Protein AF-A0A929C4F8-F1 (afdb_monomer)

pLDDT: mean 94.36, std 6.79, range [45.25, 98.81]

Solvent-accessible surface area (backbone atoms only — not comparable to full-atom values): 16074 Å² total; per-residue (Å²): 113,71,70,60,51,54,52,51,52,51,50,52,52,50,53,50,49,51,51,50,51,52,52,51,47,54,55,50,48,56,61,75,69,51,67,83,71,83,66,70,81,76,43,64,59,81,79,83,70,79,91,61,50,48,73,84,61,55,57,86,28,65,36,37,26,35,64,36,28,32,34,59,40,80,96,47,76,45,74,4,46,84,28,47,69,68,56,53,52,50,53,41,45,61,52,61,39,75,40,83,36,50,20,23,74,68,34,67,48,67,80,59,65,90,43,69,56,42,58,38,18,18,24,37,59,75,22,78,37,49,60,30,28,41,31,34,54,36,81,60,74,76,84,78,68,62,58,62,85,68,54,72,39,53,52,38,50,43,30,52,60,49,48,76,42,24,77,37,36,24,42,31,49,37,61,45,80,60,41,42,54,40,72,52,35,47,52,60,59,62,53,48,24,32,30,30,37,36,73,91,46,78,28,58,64,38,52,50,31,16,46,53,34,52,40,79,59,27,62,35,8,17,25,61,23,46,46,85,85,42,48,78,34,54,89,38,27,26,22,35,35,45,42,94,49,69,37,30,71,46,47,52,51,22,49,76,56,34,26,42,47,58,42,82,48,90,72,65,87,74,48,48,67,69,61,52,35,64,50,51,81,69,60,85,73,73,71,80,63,80,85,80,86,74,118

Foldseek 3Di:
DVVVVVVVVVVVVVVVVVVVVVVVVVLVVCVVPQDDDDFDDQAFDDDLDDDDLQPPFDLVQWAWEAAAEEDCDPVQPDFNNVHDPVNQVVLVVLLRGPYGHHAYEQDFDCVPVVDLLDWGWHWYDQAPQRQIKIFINFPHGDPDANNYDDDLSRSQSVLVVSLVGGLAIEGEQCPRSVVDDLVSLSTHDNHAAYAQAELVHHNVSNRCSNVRSVNHHAYAWHLNARDPVQPSRDLFKIKIFRFPDSRRVRRSVRRSSNNIDIDGHDDDHPHDSVNSSVCSVVDDTDDGDDDPPSD

Nearest PDB structures (foldseek):
  3e38-assembly1_B  TM=6.453E-01  e=1.665E-06  Phocaeicola vulgatus ATCC 8482

Mean predicted aligned error: 4.43 Å

Radius of gyration: 21.77 Å; Cα contacts (8 Å, |Δi|>4): 582; chains: 1; bounding box: 79×39×56 Å

Secondary structure (DSSP, 8-state):
-HHHHHHHHHHHHHHHHHHHHHHHHHHHHHHHTPPPP-PPPP----SS----TTTT--TT-EEEEE--B--S-GGGTSTTTT--HHHHHHHHHHTT-SEE----BTS---TTTTSTT---EEEE---TT---EEEEEESS------SS---HHHHHHHHHHHHTTEEEEEE--TTGGGSS-TTGGGT--S--EEEEEETTEE-HHHHHHHHHTT---EEEEE--BS-TT-GGGSSSEEEEEE-S--SHHHHHHHHHTT-EEEEE----TT--HHHHHHHGGG---------SS--

Structure (mmCIF, N/CA/C/O backbone):
data_AF-A0A929C4F8-F1
#
_entry.id   AF-A0A929C4F8-F1
#
loop_
_atom_site.group_PDB
_atom_site.id
_atom_site.type_symbol
_atom_site.label_atom_id
_atom_site.label_alt_id
_atom_site.label_comp_id
_atom_site.label_asym_id
_atom_site.label_entity_id
_atom_site.label_seq_id
_atom_site.pdbx_PDB_ins_code
_atom_site.Cartn_x
_atom_site.Cartn_y
_atom_site.Cartn_z
_atom_site.occupancy
_atom_site.B_iso_or_equiv
_atom_site.auth_seq_id
_atom_site.auth_comp_id
_atom_site.auth_asym_id
_atom_site.auth_atom_id
_atom_site.pdbx_PDB_model_num
ATOM 1 N N . MET A 1 1 ? 46.701 15.247 -31.481 1.00 56.69 1 MET A N 1
ATOM 2 C CA . MET A 1 1 ? 45.745 15.071 -30.359 1.00 56.69 1 MET A CA 1
ATOM 3 C C . MET A 1 1 ? 44.267 15.165 -30.767 1.00 56.69 1 MET A C 1
ATOM 5 O O . MET A 1 1 ? 43.511 14.275 -30.403 1.00 56.69 1 MET A O 1
ATOM 9 N N . ILE A 1 2 ? 43.836 16.139 -31.582 1.00 61.53 2 ILE A N 1
ATOM 10 C CA . ILE A 1 2 ? 42.405 16.358 -31.922 1.00 61.53 2 ILE A CA 1
ATOM 11 C C . ILE A 1 2 ? 41.727 15.172 -32.659 1.00 61.53 2 ILE A C 1
ATOM 13 O O . ILE A 1 2 ? 40.602 14.799 -32.336 1.00 61.53 2 ILE A O 1
ATOM 17 N N . LYS A 1 3 ? 42.406 14.504 -33.607 1.00 58.88 3 LYS A N 1
ATOM 18 C CA . LYS A 1 3 ? 41.840 13.340 -34.337 1.00 58.88 3 LYS A CA 1
ATOM 19 C C . LYS A 1 3 ? 41.650 12.086 -33.468 1.00 58.88 3 LYS A C 1
ATOM 21 O O . LYS A 1 3 ? 40.732 11.311 -33.725 1.00 58.88 3 LYS A O 1
ATOM 26 N N . VAL A 1 4 ? 42.505 11.888 -32.460 1.00 62.44 4 VAL A N 1
ATOM 27 C CA . VAL A 1 4 ? 42.411 10.757 -31.517 1.00 62.44 4 VAL A CA 1
ATOM 28 C C . VAL A 1 4 ? 41.195 10.946 -30.610 1.00 62.44 4 VAL A C 1
ATOM 30 O O . VAL A 1 4 ? 40.398 10.026 -30.460 1.00 62.44 4 VAL A O 1
ATOM 33 N N . SER A 1 5 ? 40.977 12.177 -30.139 1.00 73.31 5 SER A N 1
ATOM 34 C CA . SER A 1 5 ? 39.787 12.570 -29.379 1.00 73.31 5 SER A CA 1
ATOM 35 C C . SER A 1 5 ? 38.483 12.308 -30.156 1.00 73.31 5 SER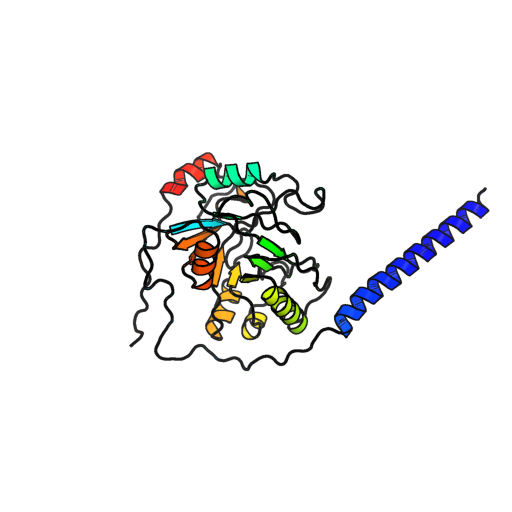 A C 1
ATOM 37 O O . SER A 1 5 ? 37.595 11.626 -29.651 1.00 73.31 5 SER A O 1
ATOM 39 N N . LYS A 1 6 ? 38.394 12.703 -31.438 1.00 82.00 6 LYS A N 1
ATOM 40 C CA . LYS A 1 6 ? 37.198 12.440 -32.270 1.00 82.00 6 LYS A CA 1
ATOM 41 C C . LYS A 1 6 ? 36.887 10.945 -32.437 1.00 82.00 6 LYS A C 1
ATOM 43 O O . LYS A 1 6 ? 35.722 10.560 -32.400 1.00 82.00 6 LYS A O 1
ATOM 48 N N . LYS A 1 7 ? 37.906 10.093 -32.615 1.00 85.81 7 LYS A N 1
ATOM 49 C CA . LYS A 1 7 ? 37.711 8.633 -32.705 1.00 85.81 7 LYS A CA 1
ATOM 50 C C . LYS A 1 7 ? 37.185 8.049 -31.391 1.00 85.81 7 LYS A C 1
ATOM 52 O O . LYS A 1 7 ? 36.277 7.226 -31.436 1.00 85.81 7 LYS A O 1
ATOM 57 N N . ILE A 1 8 ? 37.707 8.506 -30.251 1.00 89.25 8 ILE A N 1
ATOM 58 C CA . ILE A 1 8 ? 37.247 8.082 -28.920 1.00 89.25 8 ILE A CA 1
ATOM 59 C C . ILE A 1 8 ? 35.778 8.471 -28.707 1.00 89.25 8 ILE A C 1
ATOM 61 O O . ILE A 1 8 ? 34.980 7.614 -28.343 1.00 89.25 8 ILE A O 1
ATOM 65 N N . PHE A 1 9 ? 35.386 9.709 -29.027 1.00 90.81 9 PHE A N 1
ATOM 66 C CA . PHE A 1 9 ? 33.985 10.140 -28.926 1.00 90.81 9 PHE A CA 1
ATOM 67 C C . PHE A 1 9 ? 33.036 9.317 -29.806 1.00 90.81 9 PHE A C 1
ATOM 69 O O . PHE A 1 9 ? 31.946 8.964 -29.365 1.00 90.81 9 PHE A O 1
ATOM 76 N N . ILE A 1 10 ? 33.450 8.960 -31.027 1.00 91.50 10 ILE A N 1
A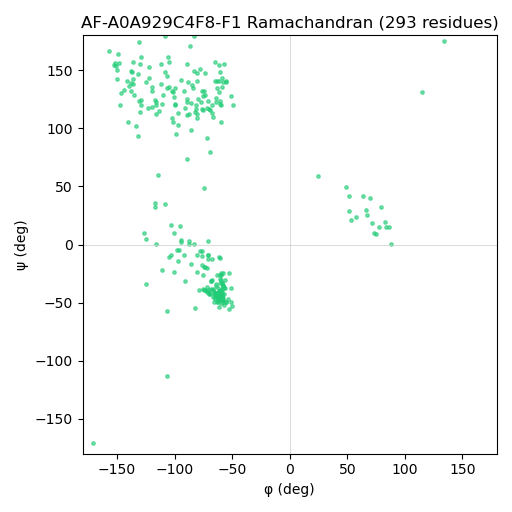TOM 77 C CA . ILE A 1 10 ? 32.649 8.094 -31.908 1.00 91.50 10 ILE A CA 1
ATOM 78 C C . ILE A 1 10 ? 32.495 6.691 -31.309 1.00 91.50 10 ILE A C 1
ATOM 80 O O . ILE A 1 10 ? 31.407 6.125 -31.379 1.00 91.50 10 ILE A O 1
ATOM 84 N N . ILE A 1 11 ? 33.559 6.125 -30.728 1.00 94.31 11 ILE A N 1
ATOM 85 C CA . ILE A 1 11 ? 33.501 4.809 -30.077 1.00 94.31 11 ILE A CA 1
ATOM 86 C C . ILE A 1 11 ? 32.551 4.860 -28.879 1.00 94.31 11 ILE A C 1
ATOM 88 O O . ILE A 1 11 ? 31.640 4.043 -28.815 1.00 94.31 11 ILE A O 1
ATOM 92 N N . ILE A 1 12 ? 32.697 5.849 -27.992 1.00 94.56 12 ILE A N 1
ATOM 93 C CA . ILE A 1 12 ? 31.810 6.031 -26.832 1.00 94.56 12 ILE A CA 1
ATOM 94 C C . ILE A 1 12 ? 30.354 6.188 -27.285 1.00 94.56 12 ILE A C 1
ATOM 96 O O . ILE A 1 12 ? 29.474 5.510 -26.760 1.00 94.56 12 ILE A O 1
ATOM 100 N N . GLY A 1 13 ? 30.100 7.022 -28.298 1.00 95.25 13 GLY A N 1
ATOM 101 C CA . GLY A 1 13 ? 28.759 7.223 -28.846 1.00 95.25 13 GLY A CA 1
ATOM 102 C C . GLY A 1 13 ? 28.154 5.942 -29.425 1.00 95.25 13 GLY A C 1
ATOM 103 O O . GLY A 1 13 ? 26.994 5.641 -29.162 1.00 95.25 13 GLY A O 1
ATOM 104 N N . LYS A 1 14 ? 28.942 5.143 -30.157 1.00 95.75 14 LYS A N 1
ATOM 105 C CA . LYS A 1 14 ? 28.499 3.835 -30.664 1.00 95.75 14 LYS A CA 1
ATOM 106 C C . LYS A 1 14 ? 28.209 2.855 -29.532 1.00 95.75 14 LYS A C 1
ATOM 108 O O . LYS A 1 14 ? 27.182 2.191 -29.574 1.00 95.75 14 LYS A O 1
ATOM 113 N N . THR A 1 15 ? 29.075 2.779 -28.524 1.00 95.94 15 THR A N 1
ATOM 114 C CA . THR A 1 15 ? 28.869 1.916 -27.355 1.00 95.94 15 THR A CA 1
ATOM 115 C C . THR A 1 15 ? 27.589 2.288 -26.615 1.00 95.94 15 THR A C 1
ATOM 117 O O . THR A 1 15 ? 26.787 1.409 -26.313 1.00 95.94 15 THR A O 1
ATOM 120 N N . LEU A 1 16 ? 27.350 3.583 -26.387 1.00 96.56 16 LEU A N 1
ATOM 121 C CA . LEU A 1 16 ? 26.114 4.064 -25.772 1.00 96.56 16 LEU A CA 1
ATOM 122 C C . LEU A 1 16 ? 24.888 3.725 -26.630 1.00 96.56 16 LEU A C 1
ATOM 124 O O . LEU A 1 16 ? 23.885 3.258 -26.101 1.00 96.56 16 LEU A O 1
ATOM 128 N N . ALA A 1 17 ? 24.972 3.901 -27.951 1.00 96.94 17 ALA A N 1
ATOM 129 C CA . ALA A 1 17 ? 23.886 3.541 -28.858 1.00 96.94 17 ALA A CA 1
ATOM 130 C C . ALA A 1 17 ? 23.571 2.037 -28.809 1.00 96.94 17 ALA A C 1
ATOM 132 O O . ALA A 1 17 ? 22.407 1.669 -28.693 1.00 96.94 17 ALA A O 1
ATOM 133 N N . TYR A 1 18 ? 24.587 1.167 -28.831 1.00 97.44 18 TYR A N 1
ATOM 134 C CA . TYR A 1 18 ? 24.382 -0.277 -28.685 1.00 97.44 18 TYR A CA 1
ATOM 135 C C . TYR A 1 18 ? 23.776 -0.639 -27.332 1.00 97.44 18 TYR A C 1
ATOM 137 O O . TYR A 1 18 ? 22.858 -1.453 -27.283 1.00 97.44 18 TYR A O 1
ATOM 145 N N . PHE A 1 19 ? 24.236 -0.008 -26.250 1.00 97.44 19 PHE A N 1
ATOM 146 C CA . PHE A 1 19 ? 23.654 -0.206 -24.927 1.00 97.44 19 PHE A CA 1
ATOM 147 C C . PHE A 1 19 ? 22.167 0.166 -24.905 1.00 97.44 19 PHE A C 1
ATOM 149 O O . PHE A 1 19 ? 21.350 -0.624 -24.442 1.00 97.44 19 PHE A O 1
ATOM 156 N N . LEU A 1 20 ? 21.799 1.319 -25.470 1.00 96.81 20 LEU A N 1
ATOM 157 C CA . LEU A 1 20 ? 20.401 1.739 -25.574 1.00 96.81 20 LEU A CA 1
ATOM 158 C C . LEU A 1 20 ? 19.581 0.771 -26.432 1.00 96.81 20 LEU A C 1
ATOM 160 O O . LEU A 1 20 ? 18.483 0.401 -26.033 1.00 96.81 20 LEU A O 1
ATOM 164 N N . ILE A 1 21 ? 20.110 0.313 -27.570 1.00 97.62 21 ILE A N 1
ATOM 165 C CA . ILE A 1 21 ? 19.428 -0.673 -28.422 1.00 97.62 21 ILE A CA 1
ATOM 166 C C . ILE A 1 21 ? 19.157 -1.957 -27.639 1.00 97.62 21 ILE A C 1
ATOM 168 O O . ILE A 1 21 ? 18.030 -2.446 -27.658 1.00 97.62 21 ILE A O 1
ATOM 172 N N . VAL A 1 22 ? 20.156 -2.491 -26.930 1.00 97.00 22 VAL A N 1
ATOM 173 C CA . VAL A 1 22 ? 19.990 -3.699 -26.109 1.00 97.00 22 VAL A CA 1
ATOM 174 C C . VAL A 1 22 ? 18.967 -3.454 -25.002 1.00 97.00 22 VAL A C 1
ATOM 176 O O . VAL A 1 22 ? 18.045 -4.248 -24.847 1.00 97.00 22 VAL A O 1
ATOM 179 N N . PHE A 1 23 ? 19.073 -2.335 -24.286 1.00 95.44 23 PHE A N 1
ATOM 180 C CA . PHE A 1 23 ? 18.149 -1.959 -23.219 1.00 95.44 23 PHE A CA 1
ATOM 181 C C . PHE A 1 23 ? 16.694 -1.886 -23.709 1.00 95.44 23 PHE A C 1
ATOM 183 O O . PHE A 1 23 ? 15.819 -2.555 -23.161 1.00 95.44 23 PHE A O 1
ATOM 190 N N . PHE A 1 24 ? 16.431 -1.149 -24.791 1.00 95.94 24 PHE A N 1
ATOM 191 C CA . PHE A 1 24 ? 15.090 -1.051 -25.367 1.00 95.94 24 PHE A CA 1
ATOM 192 C C . PHE A 1 24 ? 14.613 -2.367 -25.986 1.00 95.94 24 PHE A C 1
ATOM 194 O O . PHE A 1 24 ? 13.418 -2.644 -25.941 1.00 95.94 24 PHE A O 1
ATOM 201 N N . SER A 1 25 ? 15.516 -3.200 -26.512 1.00 96.44 25 SER A N 1
ATOM 202 C CA . SER A 1 25 ? 15.163 -4.534 -27.013 1.00 96.44 25 SER A CA 1
ATOM 203 C C . SER A 1 25 ? 14.702 -5.447 -25.881 1.00 96.44 25 SER A C 1
ATOM 205 O O . SER A 1 25 ? 13.700 -6.133 -26.035 1.00 96.44 25 SER A O 1
ATOM 207 N N . VAL A 1 26 ? 15.378 -5.423 -24.726 1.00 94.56 26 VAL A N 1
ATOM 208 C CA . VAL A 1 26 ? 14.958 -6.184 -23.538 1.00 94.56 26 VAL A CA 1
ATOM 209 C C . VAL A 1 26 ? 13.581 -5.726 -23.068 1.00 94.56 26 VAL A C 1
ATOM 211 O O . VAL A 1 26 ? 12.711 -6.568 -22.847 1.00 94.56 26 VAL A O 1
ATOM 214 N N . ILE A 1 27 ? 13.352 -4.411 -22.981 1.00 94.12 27 ILE A N 1
ATOM 215 C CA . ILE A 1 27 ? 12.032 -3.880 -22.625 1.00 94.12 27 ILE A CA 1
ATOM 216 C C . ILE A 1 27 ? 10.986 -4.346 -23.640 1.00 94.12 27 ILE A C 1
ATOM 218 O O . ILE A 1 27 ? 9.966 -4.900 -23.249 1.00 94.12 27 ILE A O 1
ATOM 222 N N . LEU A 1 28 ? 11.239 -4.180 -24.940 1.00 95.44 28 LEU A N 1
ATOM 223 C CA . LEU A 1 28 ? 10.311 -4.592 -25.992 1.00 95.44 28 LEU A CA 1
ATOM 224 C C . LEU A 1 28 ? 9.979 -6.087 -25.910 1.00 95.44 28 LEU A C 1
ATOM 226 O O . LEU A 1 28 ? 8.813 -6.455 -26.019 1.00 95.44 28 LEU A O 1
ATOM 230 N N . ILE A 1 29 ? 10.976 -6.943 -25.671 1.00 95.19 29 ILE A N 1
ATOM 231 C CA . ILE A 1 29 ? 10.771 -8.386 -25.515 1.00 95.19 29 ILE A CA 1
ATOM 232 C C . ILE A 1 29 ? 9.812 -8.676 -24.357 1.00 95.19 29 ILE A C 1
ATOM 234 O O . ILE A 1 29 ? 8.910 -9.486 -24.548 1.00 95.19 29 ILE A O 1
ATOM 238 N N . GLN A 1 30 ? 9.929 -7.996 -23.208 1.00 93.94 30 GLN A N 1
ATOM 239 C CA . GLN A 1 30 ? 8.996 -8.180 -22.083 1.00 93.94 30 GLN A CA 1
ATOM 240 C C . GLN A 1 30 ? 7.536 -7.917 -22.480 1.00 93.94 30 GLN A C 1
ATOM 242 O O . GLN A 1 30 ? 6.643 -8.633 -22.026 1.00 93.94 30 GLN A O 1
ATOM 247 N N . TYR A 1 31 ? 7.290 -6.924 -23.339 1.00 96.25 31 TYR A N 1
ATOM 248 C CA . TYR A 1 31 ? 5.956 -6.643 -23.877 1.00 96.25 31 TYR A CA 1
ATOM 249 C C . TYR A 1 31 ? 5.500 -7.693 -24.890 1.00 96.25 31 TYR A C 1
ATOM 251 O O . TYR A 1 31 ? 4.345 -8.103 -24.862 1.00 96.25 31 TYR A O 1
ATOM 259 N N . LEU A 1 32 ? 6.392 -8.149 -25.771 1.00 95.44 32 LEU A N 1
ATOM 260 C CA . LEU A 1 32 ? 6.053 -9.134 -26.803 1.00 95.44 32 LEU A CA 1
ATOM 261 C C . LEU A 1 32 ? 5.733 -10.517 -26.226 1.00 95.44 32 LEU A C 1
ATOM 263 O O . LEU A 1 32 ? 4.919 -11.235 -26.797 1.00 95.44 32 LEU A O 1
ATOM 267 N N . ILE A 1 33 ? 6.360 -10.884 -25.107 1.00 95.69 33 ILE A N 1
ATOM 268 C CA . ILE A 1 33 ? 6.117 -12.162 -24.421 1.00 95.69 33 ILE A CA 1
ATOM 269 C C . ILE A 1 33 ? 5.077 -12.047 -23.301 1.00 95.69 33 ILE A C 1
ATOM 271 O O . ILE A 1 33 ? 4.863 -13.012 -22.566 1.00 95.69 33 ILE A O 1
ATOM 275 N N . ALA A 1 34 ? 4.464 -10.872 -23.124 1.00 96.38 34 ALA A N 1
ATOM 276 C CA . ALA A 1 34 ? 3.470 -10.669 -22.085 1.00 96.38 34 ALA A CA 1
ATOM 277 C C . ALA A 1 34 ? 2.268 -11.607 -22.304 1.00 96.38 34 ALA A C 1
ATOM 279 O O . ALA A 1 34 ? 1.738 -11.679 -23.417 1.00 96.38 34 ALA A O 1
ATOM 280 N N . PRO A 1 35 ? 1.810 -12.324 -21.264 1.00 97.38 35 PRO A N 1
ATOM 281 C CA . PRO A 1 35 ? 0.660 -13.200 -21.386 1.00 97.38 35 PRO A CA 1
ATOM 282 C C . PRO A 1 35 ? -0.606 -12.391 -21.676 1.00 97.38 35 PRO A C 1
ATOM 284 O O . PRO A 1 35 ? -0.842 -11.332 -21.091 1.00 97.38 35 PRO A O 1
ATOM 287 N N . VAL A 1 36 ? -1.448 -12.933 -22.553 1.00 97.38 36 VAL A N 1
ATOM 288 C CA . VAL A 1 36 ? -2.790 -12.417 -22.820 1.00 97.38 36 VAL A CA 1
ATOM 289 C C . VAL A 1 36 ? -3.783 -13.261 -22.038 1.00 97.38 36 VAL A C 1
ATOM 291 O O . VAL A 1 36 ? -3.867 -14.476 -22.209 1.00 97.38 36 VAL A O 1
ATOM 294 N N . TYR A 1 37 ? -4.535 -12.605 -21.165 1.00 97.50 37 TYR A N 1
ATOM 295 C CA . TYR A 1 37 ? -5.502 -13.257 -20.290 1.00 97.50 37 TYR A CA 1
ATOM 296 C C . TYR A 1 37 ? -6.901 -13.246 -20.885 1.00 97.50 37 TYR A C 1
ATOM 298 O O . TYR A 1 37 ? -7.354 -12.242 -21.429 1.00 97.50 37 TYR A O 1
ATOM 306 N N . LYS A 1 38 ? -7.620 -14.349 -20.694 1.00 96.62 38 LYS A N 1
ATOM 307 C CA . LYS A 1 38 ? -9.074 -14.361 -20.805 1.00 96.62 38 LYS A CA 1
ATOM 308 C C . LYS A 1 38 ? -9.648 -14.020 -19.434 1.00 96.62 38 LYS A C 1
ATOM 310 O O . LYS A 1 38 ? -9.505 -14.812 -18.506 1.00 96.62 38 LYS A O 1
ATOM 315 N N . PHE A 1 39 ? -10.259 -12.849 -19.314 1.00 94.56 39 PHE A N 1
ATOM 316 C CA . PHE A 1 39 ? -10.867 -12.422 -18.058 1.00 94.56 39 PHE A CA 1
ATOM 317 C C . PHE A 1 39 ? -12.165 -13.186 -17.784 1.00 94.56 39 PHE A C 1
ATOM 319 O O . PHE A 1 39 ? -12.856 -13.573 -18.738 1.00 94.56 39 PHE A O 1
ATOM 326 N N . PRO A 1 40 ? -12.485 -13.436 -16.502 1.00 84.94 40 PRO A N 1
ATOM 327 C CA . PRO A 1 40 ? -13.769 -14.007 -16.137 1.00 84.94 40 PRO A CA 1
ATOM 328 C C . PRO A 1 40 ? -14.904 -13.075 -16.570 1.00 84.94 40 PRO A C 1
ATOM 330 O O . PRO A 1 40 ? -14.732 -11.864 -16.709 1.00 84.94 40 PRO A O 1
ATOM 333 N N . GLU A 1 41 ? -16.076 -13.659 -16.795 1.00 88.62 41 GLU A N 1
ATOM 334 C CA . GLU A 1 41 ? -17.289 -12.876 -16.993 1.00 88.62 41 GLU A CA 1
ATOM 335 C C . GLU A 1 41 ? -17.593 -12.077 -15.722 1.00 88.62 41 GLU A C 1
ATOM 337 O O . GLU A 1 41 ? -17.526 -12.622 -14.616 1.00 88.62 41 GLU A O 1
ATOM 342 N N . ILE A 1 42 ? -17.935 -10.797 -15.889 1.00 90.81 42 ILE A N 1
ATOM 343 C CA . ILE A 1 42 ? -18.318 -9.930 -14.776 1.00 90.81 42 ILE A CA 1
ATOM 344 C C . ILE A 1 42 ? -19.604 -10.477 -14.161 1.00 90.81 42 ILE A C 1
ATOM 346 O O . ILE A 1 42 ? -20.631 -10.577 -14.834 1.00 90.81 42 ILE A O 1
ATOM 350 N N . LYS A 1 43 ? -19.564 -10.782 -12.865 1.00 85.62 43 LYS A N 1
ATOM 351 C CA . LYS A 1 43 ? -20.737 -11.219 -12.110 1.00 85.62 43 LYS A CA 1
ATOM 352 C C . LYS A 1 43 ? -21.046 -10.195 -11.042 1.00 85.62 43 LYS A C 1
ATOM 354 O O . LYS A 1 43 ? -20.293 -10.047 -10.093 1.00 85.62 43 LYS A O 1
ATOM 359 N N . VAL A 1 44 ? -22.166 -9.497 -11.186 1.00 87.19 44 VAL A N 1
ATOM 360 C CA . VAL A 1 44 ? -22.635 -8.598 -10.128 1.00 87.19 44 VAL A CA 1
ATOM 361 C C . VAL A 1 44 ? -22.819 -9.398 -8.839 1.00 87.19 44 VAL A C 1
ATOM 363 O O . VAL A 1 44 ? -23.286 -10.545 -8.874 1.00 87.19 44 VAL A O 1
ATOM 366 N N . PHE A 1 45 ? -22.438 -8.797 -7.710 1.00 82.38 45 PHE A N 1
ATOM 367 C CA . PHE A 1 45 ? -22.675 -9.395 -6.402 1.00 82.38 45 PHE A CA 1
ATOM 368 C C . PHE A 1 45 ? -24.152 -9.807 -6.269 1.00 82.38 45 PHE A C 1
ATOM 370 O O . PHE A 1 45 ? -25.064 -9.030 -6.549 1.00 82.38 45 PHE A O 1
ATOM 377 N N . SER A 1 46 ? -24.387 -11.059 -5.887 1.00 82.12 46 SER A N 1
ATOM 378 C CA . SER A 1 46 ? -25.722 -11.649 -5.779 1.00 82.12 46 SER A CA 1
ATOM 379 C C . SER A 1 46 ? -25.732 -12.755 -4.727 1.00 82.12 46 SER A C 1
ATOM 381 O O . SER A 1 46 ? -24.696 -13.337 -4.406 1.00 82.12 46 SER A O 1
ATOM 383 N N . GLY A 1 47 ? -26.909 -13.044 -4.176 1.00 83.81 47 GLY A N 1
ATOM 384 C CA . GLY A 1 47 ? -27.094 -14.003 -3.089 1.00 83.81 47 GLY A CA 1
ATOM 385 C C . GLY A 1 47 ? -28.002 -13.440 -2.000 1.00 83.81 47 GLY A C 1
ATOM 386 O O . GLY A 1 47 ? -28.410 -12.286 -2.062 1.00 83.81 47 GLY A O 1
ATOM 387 N N . SER A 1 48 ? -28.323 -14.270 -1.010 1.00 82.88 48 SER A N 1
ATOM 388 C CA . SER A 1 48 ? -29.186 -13.915 0.129 1.00 82.88 48 SER A CA 1
ATOM 389 C C . SER A 1 48 ? -28.396 -13.648 1.416 1.00 82.88 48 SER A C 1
ATOM 391 O O . SER A 1 48 ? -28.929 -13.839 2.505 1.00 82.88 48 SER A O 1
ATOM 393 N N . LYS A 1 49 ? -27.082 -13.426 1.295 1.00 83.50 49 LYS A N 1
ATOM 394 C CA . LYS A 1 49 ? -26.173 -13.201 2.422 1.00 83.50 49 LYS A CA 1
ATOM 395 C C . LYS A 1 49 ? -25.083 -12.232 2.007 1.00 83.50 49 LYS A C 1
ATOM 397 O O . LYS A 1 49 ? -24.408 -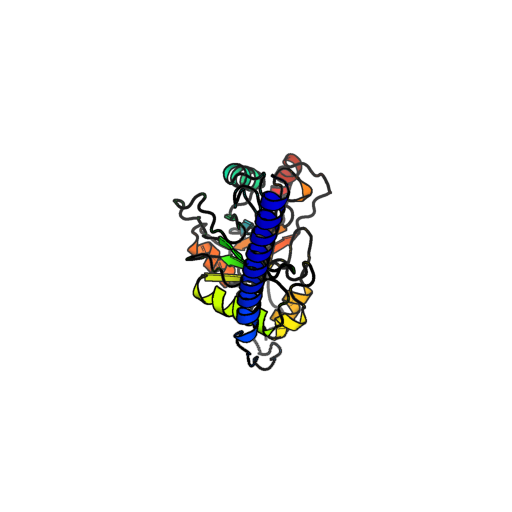12.470 1.003 1.00 83.50 49 LYS A O 1
ATOM 402 N N . ILE A 1 50 ? -24.848 -11.212 2.821 1.00 86.00 50 ILE A N 1
ATOM 403 C CA . ILE A 1 50 ? -23.691 -10.326 2.717 1.00 86.00 50 ILE A CA 1
ATOM 404 C C . ILE A 1 50 ? -22.661 -10.750 3.761 1.00 86.00 50 ILE A C 1
ATOM 406 O O . ILE A 1 50 ? -22.955 -10.865 4.950 1.00 86.00 50 ILE A O 1
ATOM 410 N N . TYR A 1 51 ? -21.422 -10.986 3.324 1.00 87.81 51 TYR A N 1
ATOM 411 C CA . TYR A 1 51 ? -20.331 -11.226 4.262 1.00 87.81 51 TYR A CA 1
ATOM 412 C C . TYR A 1 51 ? -20.041 -9.943 5.048 1.00 87.81 51 TYR A C 1
ATOM 414 O O . TYR A 1 51 ? -19.572 -8.957 4.482 1.00 87.81 51 TYR A O 1
ATOM 422 N N . ASN A 1 52 ? -20.318 -9.964 6.351 1.00 91.81 52 ASN A N 1
ATOM 423 C CA . ASN A 1 52 ? -20.001 -8.870 7.258 1.00 91.81 52 ASN A CA 1
ATOM 424 C C . ASN A 1 52 ? -18.676 -9.162 7.987 1.00 91.81 52 ASN A C 1
ATOM 426 O O . ASN A 1 52 ? -18.678 -9.931 8.954 1.00 91.81 52 ASN A O 1
ATOM 430 N N . PRO A 1 53 ? -17.547 -8.541 7.596 1.00 94.06 53 PRO A N 1
ATOM 431 C CA . PRO A 1 53 ? -16.271 -8.782 8.267 1.00 94.06 53 PRO A CA 1
ATOM 432 C C . PRO A 1 53 ? -16.248 -8.237 9.705 1.00 94.06 53 PRO A C 1
ATOM 434 O O . PRO A 1 53 ? -15.371 -8.592 10.492 1.00 94.06 53 PRO A O 1
ATOM 437 N N . TYR A 1 54 ? -17.233 -7.414 10.074 1.00 94.69 54 TYR A N 1
ATOM 438 C CA . TYR A 1 54 ? -17.362 -6.811 11.394 1.00 94.69 54 TYR A CA 1
ATOM 439 C C . TYR A 1 54 ? -18.262 -7.605 12.350 1.00 94.69 54 TYR A C 1
ATOM 441 O O . TYR A 1 54 ? -18.490 -7.154 13.465 1.00 94.69 54 TYR A O 1
ATOM 449 N N . GLN A 1 55 ? -18.796 -8.763 11.946 1.00 92.31 55 GLN A N 1
ATOM 450 C CA . GLN A 1 55 ? -19.760 -9.507 12.767 1.00 92.31 55 GLN A CA 1
ATOM 451 C C . GLN A 1 55 ? -19.190 -9.930 14.134 1.00 92.31 55 GLN A C 1
ATOM 453 O O . GLN A 1 55 ? -19.885 -9.834 15.141 1.00 92.31 55 GLN A O 1
ATOM 458 N N . ASP A 1 56 ? -17.917 -10.338 14.167 1.00 89.94 56 ASP A N 1
ATOM 459 C CA . ASP A 1 56 ? -17.236 -10.856 15.364 1.00 89.94 56 ASP A CA 1
ATOM 460 C C . ASP A 1 56 ? -16.060 -9.961 15.797 1.00 89.94 56 ASP A C 1
ATOM 462 O O . ASP A 1 56 ? -14.992 -10.459 16.181 1.00 89.94 56 ASP A O 1
ATOM 466 N N . ILE A 1 57 ? -16.189 -8.640 15.639 1.00 93.94 57 ILE A N 1
ATOM 467 C CA . ILE A 1 57 ? -15.154 -7.709 16.109 1.00 93.94 57 ILE A CA 1
ATOM 468 C C . ILE A 1 57 ? -15.241 -7.508 17.615 1.00 93.94 57 ILE A C 1
ATOM 470 O O . ILE A 1 57 ? -16.308 -7.544 18.222 1.00 93.94 57 ILE A O 1
ATOM 474 N N . ASP A 1 58 ? -14.091 -7.223 18.208 1.00 94.56 58 ASP A N 1
ATOM 475 C CA . ASP A 1 58 ? -14.000 -6.706 19.564 1.00 94.56 58 ASP A CA 1
ATOM 476 C C . ASP A 1 58 ? -13.744 -5.202 19.469 1.00 94.56 58 ASP A C 1
ATOM 478 O O . ASP A 1 58 ? -12.642 -4.781 19.116 1.00 94.56 58 ASP A O 1
ATOM 482 N N . SER A 1 59 ? -14.754 -4.375 19.743 1.00 93.12 59 SER A N 1
ATOM 483 C CA . SER A 1 59 ? -14.681 -2.917 19.552 1.00 93.12 59 SER A CA 1
ATOM 484 C C . SER A 1 59 ? -13.604 -2.226 20.398 1.00 93.12 59 SER A C 1
ATOM 486 O O . SER A 1 59 ? -13.316 -1.049 20.187 1.00 93.12 59 SER A O 1
ATOM 488 N N . THR A 1 60 ? -13.007 -2.931 21.363 1.00 92.75 60 THR A N 1
ATOM 489 C CA . THR A 1 60 ? -11.899 -2.435 22.193 1.00 92.75 60 THR A CA 1
ATOM 490 C C . THR A 1 60 ? -10.517 -2.768 21.617 1.00 92.75 60 THR A C 1
ATOM 492 O O . THR A 1 60 ? -9.500 -2.257 22.084 1.00 92.75 60 THR A O 1
ATOM 495 N N . MET A 1 61 ? -10.462 -3.601 20.575 1.00 95.81 61 MET A N 1
ATOM 496 C CA . MET A 1 61 ? -9.235 -4.164 20.003 1.00 95.81 61 MET A CA 1
ATOM 497 C C . MET A 1 61 ? -8.890 -3.567 18.638 1.00 95.81 61 MET A C 1
ATOM 499 O O . MET A 1 61 ? -8.357 -4.245 17.760 1.00 95.81 61 MET A O 1
ATOM 503 N N . TRP A 1 62 ? -9.186 -2.283 18.455 1.00 97.06 62 TRP A N 1
ATOM 504 C CA . TRP A 1 62 ? -8.702 -1.535 17.303 1.00 97.06 62 TRP A CA 1
ATOM 505 C C . TRP A 1 62 ? -7.227 -1.186 17.479 1.00 97.06 62 TRP A C 1
ATOM 507 O O . TRP A 1 62 ? -6.808 -0.716 18.539 1.00 97.06 62 TRP A O 1
ATOM 517 N N . ARG A 1 63 ? -6.442 -1.445 16.434 1.00 97.50 63 ARG A N 1
ATOM 518 C CA . ARG A 1 63 ? -5.030 -1.082 16.325 1.00 97.50 63 ARG A CA 1
ATOM 519 C C . ARG A 1 63 ? -4.862 -0.122 15.169 1.00 97.50 63 ARG A C 1
ATOM 521 O O . ARG A 1 63 ? -5.290 -0.430 14.058 1.00 97.50 63 ARG A O 1
ATOM 528 N N . LYS A 1 64 ? -4.279 1.042 15.431 1.00 97.50 64 LYS A N 1
ATOM 529 C CA . LYS A 1 64 ? -4.060 2.057 14.402 1.00 97.50 64 LYS A CA 1
ATOM 530 C C . LYS A 1 64 ? -2.800 1.707 13.617 1.00 97.50 64 LYS A C 1
ATOM 532 O O . LYS A 1 64 ? -1.720 1.614 14.198 1.00 97.50 64 LYS A O 1
ATOM 537 N N . GLY A 1 65 ? -2.940 1.506 12.314 1.00 97.62 65 GLY A N 1
ATOM 538 C CA . GLY A 1 65 ? -1.879 1.053 11.426 1.00 97.62 65 GLY A CA 1
ATOM 539 C C . GLY A 1 65 ? -1.600 1.996 10.264 1.00 97.62 65 GLY A C 1
ATOM 540 O O . GLY A 1 65 ? -2.484 2.735 9.823 1.00 97.62 65 GLY A O 1
ATOM 541 N N . ASN A 1 66 ? -0.358 1.954 9.787 1.00 97.50 66 ASN A N 1
ATOM 542 C CA . ASN A 1 66 ? 0.057 2.516 8.508 1.00 97.50 66 ASN A CA 1
ATOM 543 C C . ASN A 1 66 ? 1.008 1.532 7.803 1.00 97.50 66 ASN A C 1
ATOM 545 O O . ASN A 1 66 ? 1.935 1.014 8.436 1.00 97.50 66 ASN A O 1
ATOM 549 N N . PHE A 1 67 ? 0.744 1.270 6.524 1.00 97.75 67 PHE A N 1
ATOM 550 C CA . PHE A 1 67 ? 1.458 0.315 5.676 1.00 97.75 67 PHE A CA 1
ATOM 551 C C . PHE A 1 67 ? 2.189 0.951 4.498 1.00 97.75 67 PHE A C 1
ATOM 553 O O . PHE A 1 67 ? 2.827 0.225 3.735 1.00 97.75 67 PHE A O 1
ATOM 560 N N . GLN A 1 68 ? 2.118 2.277 4.355 1.00 96.06 68 GLN A N 1
ATOM 561 C CA . GLN A 1 68 ? 2.728 2.986 3.241 1.00 96.06 68 GLN A CA 1
ATOM 562 C C . GLN A 1 68 ? 3.531 4.195 3.716 1.00 96.06 68 GLN A C 1
ATOM 564 O O . GLN A 1 68 ? 3.019 5.297 3.918 1.00 96.06 68 GLN A O 1
ATOM 569 N N . ILE A 1 69 ? 4.826 3.963 3.927 1.00 96.25 69 ILE A N 1
ATOM 570 C CA . ILE A 1 69 ? 5.800 4.958 4.386 1.00 96.25 69 ILE A CA 1
ATOM 571 C C . ILE A 1 69 ? 7.126 4.663 3.690 1.00 96.25 69 ILE A C 1
ATOM 573 O O . ILE A 1 69 ? 7.574 3.515 3.687 1.00 96.25 69 ILE A O 1
ATOM 577 N N . GLN A 1 70 ? 7.782 5.687 3.143 1.00 96.75 70 GLN A N 1
ATOM 578 C CA . GLN A 1 70 ? 9.069 5.529 2.464 1.00 96.75 70 GLN A CA 1
ATOM 579 C C . GLN A 1 70 ? 10.225 5.976 3.357 1.00 96.75 70 GLN A C 1
ATOM 581 O O . GLN A 1 70 ? 10.207 7.077 3.917 1.00 96.75 70 GLN A O 1
ATOM 586 N N . SER A 1 71 ? 11.261 5.144 3.454 1.00 97.44 71 SER A N 1
ATOM 587 C CA . SER A 1 71 ? 12.503 5.459 4.159 1.00 97.44 71 SER A CA 1
ATOM 588 C C . SER A 1 71 ? 13.673 5.691 3.204 1.00 97.44 71 SER A C 1
ATOM 590 O O . SER A 1 71 ? 13.561 5.596 1.978 1.00 97.44 71 SER A O 1
ATOM 592 N N . TYR A 1 72 ? 14.840 5.991 3.771 1.00 97.25 72 TYR A N 1
ATOM 593 C CA . TYR A 1 72 ? 16.083 6.030 3.019 1.00 97.25 72 TYR A CA 1
ATOM 594 C C . TYR A 1 72 ? 16.393 4.670 2.368 1.00 97.25 72 TYR A C 1
ATOM 596 O O . TYR A 1 72 ? 16.863 3.713 2.997 1.00 97.25 72 TYR A O 1
ATOM 604 N N . ALA A 1 73 ? 16.199 4.611 1.053 1.00 94.88 73 ALA A N 1
ATOM 605 C CA . ALA A 1 73 ? 16.530 3.477 0.207 1.00 94.88 73 ALA A CA 1
ATOM 606 C C . ALA A 1 73 ? 17.359 3.919 -1.007 1.00 94.88 73 ALA A C 1
ATOM 608 O O . ALA A 1 73 ? 17.418 5.100 -1.349 1.00 94.88 73 ALA A O 1
ATOM 609 N N . TRP A 1 74 ? 18.047 2.960 -1.637 1.00 95.75 74 TRP A N 1
ATOM 610 C CA . TRP A 1 74 ? 18.775 3.168 -2.899 1.00 95.75 74 TRP A CA 1
ATOM 611 C C . TRP A 1 74 ? 19.731 4.364 -2.894 1.00 95.75 74 TRP A C 1
ATOM 613 O O . TRP A 1 74 ? 19.781 5.127 -3.850 1.00 95.75 74 TRP A O 1
ATOM 623 N N . MET A 1 75 ? 20.469 4.554 -1.796 1.00 94.12 75 MET A N 1
ATOM 624 C CA . MET A 1 75 ? 21.382 5.690 -1.612 1.00 94.12 75 MET A CA 1
ATOM 625 C C . MET A 1 75 ? 20.703 7.073 -1.728 1.00 94.12 75 MET A C 1
ATOM 627 O O . MET A 1 75 ? 21.367 8.065 -2.015 1.00 94.12 75 MET A O 1
ATOM 631 N N . GLY A 1 76 ? 19.389 7.149 -1.497 1.00 92.31 76 GLY A N 1
ATOM 632 C CA . GLY A 1 76 ? 18.599 8.377 -1.594 1.00 92.31 76 GLY A CA 1
ATOM 633 C C . GLY A 1 76 ? 18.073 8.688 -2.997 1.00 92.31 76 GLY A C 1
ATOM 634 O O . GLY A 1 76 ? 17.656 9.814 -3.248 1.00 92.31 76 GLY A O 1
ATOM 635 N N . LEU A 1 77 ? 18.091 7.720 -3.921 1.00 92.56 77 LEU A N 1
ATOM 636 C CA . LEU A 1 77 ? 17.540 7.897 -5.273 1.00 92.56 77 LEU A CA 1
ATOM 637 C C . LEU A 1 77 ? 16.006 7.913 -5.308 1.00 92.56 77 LEU A C 1
ATOM 639 O O . LEU A 1 77 ? 15.421 8.381 -6.285 1.00 92.56 77 LEU A O 1
ATOM 643 N N . THR A 1 78 ? 15.353 7.387 -4.274 1.00 93.19 78 THR A N 1
ATOM 644 C CA . THR A 1 78 ? 13.894 7.342 -4.163 1.00 93.19 78 THR A CA 1
ATOM 645 C C . THR A 1 78 ? 13.372 8.366 -3.160 1.00 93.19 78 THR A C 1
ATOM 647 O O . THR A 1 78 ? 14.107 8.856 -2.302 1.00 93.19 78 THR A O 1
ATOM 650 N N . ASN A 1 79 ? 12.077 8.682 -3.247 1.00 92.44 79 ASN A N 1
ATOM 651 C CA . ASN A 1 79 ? 11.393 9.457 -2.209 1.00 92.44 79 ASN A CA 1
ATOM 652 C C . ASN A 1 79 ? 11.525 8.756 -0.843 1.00 92.44 79 ASN A C 1
ATOM 654 O O . ASN A 1 79 ? 11.758 7.549 -0.796 1.00 92.44 79 ASN A O 1
ATOM 658 N N . GLY A 1 80 ? 11.425 9.511 0.256 1.00 93.94 80 GLY A N 1
ATOM 659 C CA . GLY A 1 80 ? 11.754 9.006 1.596 1.00 93.94 80 GLY A CA 1
ATOM 660 C C . GLY A 1 80 ? 13.228 9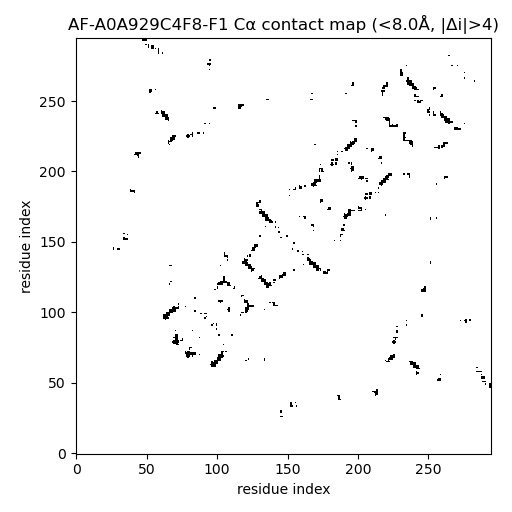.155 1.985 1.00 93.94 80 GLY A C 1
ATOM 661 O O . GLY A 1 80 ? 13.607 8.811 3.098 1.00 93.94 80 GLY A O 1
ATOM 662 N N . TRP A 1 81 ? 14.078 9.714 1.113 1.00 95.06 81 TRP A N 1
ATOM 663 C CA . TRP A 1 81 ? 15.531 9.837 1.318 1.00 95.06 81 TRP A CA 1
ATOM 664 C C . TRP A 1 81 ? 15.972 10.654 2.547 1.00 95.06 81 TRP A C 1
ATOM 666 O O . TRP A 1 81 ? 17.150 10.635 2.897 1.00 95.06 81 TRP A O 1
ATOM 676 N N . LYS A 1 82 ? 15.071 11.381 3.211 1.00 95.44 82 LYS A N 1
ATOM 677 C CA . LYS A 1 82 ? 15.369 12.056 4.486 1.00 95.44 82 LYS A CA 1
ATOM 678 C C . LYS A 1 82 ? 14.932 11.258 5.711 1.00 95.44 82 LYS A C 1
ATOM 680 O O . LYS A 1 82 ? 15.349 11.582 6.814 1.00 95.44 82 LYS A O 1
ATOM 685 N N . ASN A 1 83 ? 14.103 10.238 5.525 1.00 97.12 83 ASN A N 1
ATOM 686 C CA . ASN A 1 83 ? 13.452 9.528 6.612 1.00 97.12 83 ASN A CA 1
ATOM 687 C C . ASN A 1 83 ? 14.334 8.353 7.044 1.00 97.12 83 ASN A C 1
ATOM 689 O O . ASN A 1 83 ? 14.562 7.417 6.270 1.00 97.12 83 ASN A O 1
ATOM 693 N N . SER A 1 84 ? 14.813 8.349 8.289 1.00 97.38 84 SER A N 1
ATOM 694 C CA . SER A 1 84 ? 15.368 7.125 8.869 1.00 97.38 84 SER A CA 1
ATOM 695 C C . SER A 1 84 ? 14.254 6.245 9.441 1.00 97.38 84 SER A C 1
ATOM 697 O O . SER A 1 84 ? 13.253 6.738 9.959 1.00 97.38 84 SER A O 1
ATOM 699 N N . ASN A 1 85 ? 14.450 4.923 9.424 1.00 97.06 85 ASN A N 1
ATOM 700 C CA . ASN A 1 85 ? 13.476 3.995 10.011 1.00 97.06 85 ASN A CA 1
ATOM 701 C C . ASN A 1 85 ? 13.208 4.272 11.499 1.00 97.06 85 ASN A C 1
ATOM 703 O O . ASN A 1 85 ? 12.077 4.156 11.949 1.00 97.06 85 ASN A O 1
ATOM 707 N N . LYS A 1 86 ? 14.228 4.700 12.256 1.00 97.38 86 LYS A N 1
ATOM 708 C CA . LYS A 1 86 ? 14.068 5.034 13.679 1.00 97.38 86 LYS A CA 1
ATOM 709 C C . LYS A 1 86 ? 13.189 6.264 13.889 1.00 97.38 86 LYS A C 1
ATOM 711 O O . LYS A 1 86 ? 12.424 6.301 14.850 1.00 97.38 86 LYS A O 1
ATOM 716 N N . GLU A 1 87 ? 13.319 7.274 13.034 1.00 97.94 87 GLU A N 1
ATOM 717 C CA . GLU A 1 87 ? 12.502 8.486 13.116 1.00 97.94 87 GLU A CA 1
ATOM 718 C C . GLU A 1 87 ? 11.065 8.209 12.679 1.00 97.94 87 GLU A C 1
ATOM 720 O O . GLU A 1 87 ? 10.157 8.664 13.368 1.00 97.94 87 GLU A O 1
ATOM 725 N N . ILE A 1 88 ? 10.862 7.402 11.624 1.00 98.19 88 ILE A N 1
ATOM 726 C CA . ILE A 1 88 ? 9.538 6.890 11.222 1.00 98.19 88 ILE A CA 1
ATOM 727 C C . ILE A 1 88 ? 8.863 6.214 12.420 1.00 98.19 88 ILE A C 1
ATOM 729 O O . ILE A 1 88 ? 7.785 6.630 12.844 1.00 98.19 88 ILE A O 1
ATOM 733 N N . ASP A 1 89 ? 9.532 5.231 13.024 1.00 97.25 89 ASP A N 1
ATOM 734 C CA . ASP A 1 89 ? 9.034 4.530 14.207 1.00 97.25 89 ASP A CA 1
ATOM 735 C C . ASP A 1 89 ? 8.674 5.501 15.335 1.00 97.25 89 ASP A C 1
ATOM 737 O O . ASP A 1 89 ? 7.606 5.405 15.940 1.00 97.25 89 ASP A O 1
ATOM 741 N N . SER A 1 90 ? 9.569 6.449 15.620 1.00 97.69 90 SER A N 1
ATOM 742 C CA . SER A 1 90 ? 9.413 7.390 16.729 1.00 97.69 90 SER A CA 1
ATOM 743 C C . SER A 1 90 ? 8.217 8.316 16.527 1.00 97.69 90 SER A C 1
ATOM 745 O O . SER A 1 90 ? 7.421 8.485 17.452 1.00 97.69 90 SER A O 1
ATOM 747 N N . ILE A 1 91 ? 8.058 8.897 15.335 1.00 97.88 91 ILE A N 1
ATOM 748 C CA . ILE A 1 91 ? 6.986 9.860 15.081 1.00 97.88 91 ILE A CA 1
ATOM 749 C C . ILE A 1 91 ? 5.622 9.178 14.973 1.00 97.88 91 ILE A C 1
ATOM 751 O O . ILE A 1 91 ? 4.647 9.674 15.533 1.00 97.88 91 ILE A O 1
ATOM 755 N N . TYR A 1 92 ? 5.531 8.003 14.349 1.00 97.75 92 TYR A N 1
ATOM 756 C CA . TYR A 1 92 ? 4.263 7.280 14.268 1.00 97.75 92 TYR A CA 1
ATOM 757 C C . TYR A 1 92 ? 3.837 6.716 15.634 1.00 97.75 92 TYR A C 1
ATOM 759 O O . TYR A 1 92 ? 2.666 6.850 16.004 1.00 97.75 92 TYR A O 1
ATOM 767 N N . LYS A 1 93 ? 4.773 6.205 16.454 1.00 97.31 93 LYS A N 1
ATOM 768 C CA . LYS A 1 93 ? 4.495 5.849 17.863 1.00 97.31 93 LYS A CA 1
ATOM 769 C C . LYS A 1 93 ? 4.037 7.064 18.655 1.00 97.31 93 LYS A C 1
ATOM 771 O O . LYS A 1 93 ? 3.060 6.987 19.402 1.00 97.31 93 LYS A O 1
ATOM 776 N N . TYR A 1 94 ? 4.701 8.206 18.462 1.00 97.25 94 TYR A N 1
ATOM 777 C CA . TYR A 1 94 ? 4.269 9.463 19.057 1.00 97.25 94 TYR A CA 1
ATOM 778 C C . TYR A 1 94 ? 2.817 9.756 18.662 1.00 97.25 94 TYR A C 1
ATOM 780 O O . TYR A 1 94 ? 1.980 9.899 19.544 1.00 97.25 94 TYR A O 1
ATOM 788 N N . LEU A 1 95 ? 2.447 9.673 17.384 1.00 96.69 95 LEU A N 1
ATOM 789 C CA . LEU A 1 95 ? 1.077 9.891 16.895 1.00 96.69 95 LEU A CA 1
ATOM 790 C C . LEU A 1 95 ? 0.059 8.782 17.253 1.00 96.69 95 LEU A C 1
ATOM 792 O O . LEU A 1 95 ? -1.117 8.888 16.884 1.00 96.69 95 LEU A O 1
ATOM 796 N N . GLY A 1 96 ? 0.472 7.767 18.019 1.00 96.19 96 GLY A N 1
ATOM 797 C CA . GLY A 1 96 ? -0.381 6.702 18.552 1.00 96.19 96 GLY A CA 1
ATOM 798 C C . GLY A 1 96 ? -0.722 5.611 17.542 1.00 96.19 96 GLY A C 1
ATOM 799 O O . GLY A 1 96 ? -1.828 5.086 17.579 1.00 96.19 96 GLY A O 1
ATOM 800 N N . TYR A 1 97 ? 0.189 5.320 16.615 1.00 97.38 97 TYR A N 1
ATOM 801 C CA . TYR A 1 97 ? 0.097 4.138 15.765 1.00 97.38 97 TYR A CA 1
ATOM 802 C C . TYR A 1 97 ? 0.680 2.926 16.495 1.00 97.38 97 TYR A C 1
ATOM 804 O O . TYR A 1 97 ? 1.763 3.003 17.077 1.00 97.38 97 TYR A O 1
ATOM 812 N N . ASP A 1 98 ? -0.045 1.814 16.434 1.00 97.44 98 ASP A N 1
ATOM 813 C CA . ASP A 1 98 ? 0.351 0.523 16.995 1.00 97.44 98 ASP A CA 1
ATOM 814 C C . ASP A 1 98 ? 1.107 -0.330 15.968 1.00 97.44 98 ASP A C 1
ATOM 816 O O . ASP A 1 98 ? 1.972 -1.125 16.331 1.00 97.44 98 ASP A O 1
ATOM 820 N N . ILE A 1 99 ? 0.765 -0.172 14.684 1.00 98.25 99 ILE A N 1
ATOM 821 C CA . ILE A 1 99 ? 1.337 -0.921 13.561 1.00 98.25 99 ILE A CA 1
ATOM 822 C C . ILE A 1 99 ? 1.995 0.084 12.617 1.00 98.25 99 ILE A C 1
ATOM 824 O O . ILE A 1 99 ? 1.336 0.978 12.086 1.00 98.25 99 ILE A O 1
ATOM 828 N N . ILE A 1 100 ? 3.305 -0.045 12.435 1.00 97.75 100 ILE A N 1
ATOM 829 C CA . ILE A 1 100 ? 4.113 0.876 11.634 1.00 97.75 100 ILE A CA 1
ATOM 830 C C . ILE A 1 100 ? 4.936 0.024 10.691 1.00 97.75 100 ILE A C 1
ATOM 832 O O . ILE A 1 100 ? 5.774 -0.762 11.131 1.00 97.75 100 ILE A O 1
ATOM 836 N N . VAL A 1 101 ? 4.656 0.152 9.402 1.00 96.75 101 VAL A N 1
ATOM 837 C CA . VAL A 1 101 ? 5.267 -0.682 8.380 1.00 96.75 101 VAL A CA 1
ATOM 838 C C . VAL A 1 101 ? 5.820 0.216 7.281 1.00 96.75 101 VAL A C 1
ATOM 840 O O . VAL A 1 101 ? 5.096 0.984 6.652 1.00 96.75 101 VAL A O 1
ATOM 843 N N . THR A 1 102 ? 7.130 0.117 7.066 1.00 97.56 102 THR A N 1
ATOM 844 C CA . THR A 1 102 ? 7.839 0.846 6.012 1.00 97.56 102 THR A CA 1
ATOM 845 C C . THR A 1 102 ? 7.840 0.023 4.728 1.00 97.56 102 THR A C 1
ATOM 847 O O . THR A 1 102 ? 8.320 -1.110 4.715 1.00 97.56 102 THR A O 1
ATOM 850 N N . SER A 1 103 ? 7.369 0.612 3.635 1.00 97.62 103 SER A N 1
ATOM 851 C CA . SER A 1 103 ? 7.158 -0.040 2.342 1.00 97.62 103 SER A CA 1
ATOM 852 C C . SER A 1 103 ? 8.091 0.533 1.272 1.00 97.62 103 SER A C 1
ATOM 854 O O . SER A 1 103 ? 7.626 1.069 0.269 1.00 97.62 103 SER A O 1
ATOM 856 N N . ASP A 1 104 ? 9.410 0.446 1.472 1.00 98.25 104 ASP A N 1
ATOM 857 C CA . ASP A 1 104 ? 10.376 1.042 0.537 1.00 98.25 104 ASP A CA 1
ATOM 858 C C . ASP A 1 104 ? 10.170 0.533 -0.906 1.00 98.25 104 ASP A C 1
ATOM 860 O O . ASP A 1 104 ? 9.967 -0.665 -1.139 1.00 98.25 104 ASP A O 1
ATOM 864 N N . TYR A 1 105 ? 10.307 1.422 -1.896 1.00 97.81 105 TYR A N 1
ATOM 865 C CA . TYR A 1 105 ? 10.263 1.047 -3.315 1.00 97.81 105 TYR A CA 1
ATOM 866 C C . TYR A 1 105 ? 11.186 -0.135 -3.630 1.00 97.81 105 TYR A C 1
ATOM 868 O O . TYR A 1 105 ? 12.408 -0.037 -3.485 1.00 97.81 105 TYR A O 1
ATOM 876 N N . MET A 1 106 ? 10.611 -1.234 -4.123 1.00 97.94 106 MET A N 1
ATOM 877 C CA . MET A 1 106 ? 11.326 -2.435 -4.575 1.00 97.94 106 MET A CA 1
ATOM 878 C C . MET A 1 106 ? 12.330 -2.986 -3.547 1.00 97.94 106 MET A C 1
ATOM 880 O O . MET A 1 106 ? 13.346 -3.579 -3.915 1.00 97.94 106 MET A O 1
ATOM 884 N N . LYS A 1 107 ? 12.091 -2.775 -2.248 1.00 98.19 107 LYS A N 1
ATOM 885 C CA . LYS A 1 107 ? 13.001 -3.191 -1.179 1.00 98.19 107 LYS A CA 1
ATOM 886 C C . LYS A 1 107 ? 12.211 -3.560 0.070 1.00 98.19 107 LYS A C 1
ATOM 888 O O . LYS A 1 107 ? 11.570 -2.713 0.669 1.00 98.19 107 LYS A O 1
ATOM 893 N N . ILE A 1 108 ? 12.347 -4.805 0.519 1.00 98.44 108 ILE A N 1
ATOM 894 C CA . ILE A 1 108 ? 11.812 -5.208 1.824 1.00 98.44 108 ILE A CA 1
ATOM 895 C C . ILE A 1 108 ? 12.638 -4.524 2.913 1.00 98.44 108 ILE A C 1
ATOM 897 O O . ILE A 1 108 ? 13.849 -4.761 3.041 1.00 98.44 108 ILE A O 1
ATOM 901 N N . ASN A 1 109 ? 11.991 -3.652 3.677 1.00 96.56 109 ASN A N 1
ATOM 902 C CA . ASN A 1 109 ? 12.622 -2.974 4.795 1.00 96.56 109 ASN A CA 1
ATOM 903 C C . ASN A 1 109 ? 12.809 -3.959 5.955 1.00 96.56 109 ASN A C 1
ATOM 905 O O . ASN A 1 109 ? 11.863 -4.624 6.344 1.00 96.56 109 ASN A O 1
ATOM 909 N N . LYS A 1 110 ? 14.025 -4.057 6.507 1.00 96.81 110 LYS A N 1
ATOM 910 C CA . LYS A 1 110 ? 14.369 -5.017 7.577 1.00 96.81 110 LYS A CA 1
ATOM 911 C C . LYS A 1 110 ? 14.392 -4.398 8.978 1.00 96.81 110 LYS A C 1
ATOM 913 O O . LYS A 1 110 ? 14.918 -5.005 9.912 1.00 96.81 110 LYS A O 1
ATOM 918 N N . HIS A 1 111 ? 13.925 -3.160 9.137 1.00 96.31 111 HIS A N 1
ATOM 919 C CA . HIS A 1 111 ? 13.889 -2.525 10.447 1.00 96.31 111 HIS A CA 1
ATOM 920 C C . HIS A 1 111 ? 12.944 -3.288 11.376 1.00 96.31 111 HIS A C 1
ATOM 922 O O . HIS A 1 111 ? 11.792 -3.524 11.036 1.00 96.31 111 HIS A O 1
ATOM 928 N N . GLY A 1 112 ? 13.444 -3.684 12.547 1.00 95.38 112 GLY A N 1
ATOM 929 C CA . GLY A 1 112 ? 12.645 -4.408 13.531 1.00 95.38 112 GLY A CA 1
ATOM 930 C C . GLY A 1 112 ? 12.422 -5.889 13.224 1.00 95.38 112 GLY A C 1
ATOM 931 O O . GLY A 1 112 ? 11.582 -6.469 13.891 1.00 95.38 112 GLY A O 1
ATOM 932 N N . ILE A 1 113 ? 13.173 -6.503 12.296 1.00 97.31 113 ILE A N 1
ATOM 933 C CA . ILE A 1 113 ? 13.015 -7.915 11.875 1.00 97.31 113 ILE A CA 1
ATOM 934 C C . ILE A 1 113 ? 13.019 -8.950 13.014 1.00 97.31 113 ILE A C 1
ATOM 936 O O . ILE A 1 113 ? 12.442 -10.019 12.872 1.00 97.31 113 ILE A O 1
ATOM 940 N N . GLU A 1 114 ? 13.638 -8.625 14.148 1.00 97.19 114 GLU A N 1
ATOM 941 C CA . GLU A 1 114 ? 13.684 -9.489 15.336 1.00 97.19 114 GLU A CA 1
ATOM 942 C C . GLU A 1 114 ? 12.402 -9.422 16.193 1.00 97.19 114 GLU A C 1
ATOM 944 O O . GLU A 1 114 ? 12.253 -10.179 17.149 1.00 97.19 114 GLU A O 1
ATOM 949 N N . ASN A 1 115 ? 11.483 -8.496 15.900 1.00 96.56 115 ASN A N 1
ATOM 950 C CA . ASN A 1 115 ? 10.232 -8.335 16.635 1.00 96.56 115 ASN A CA 1
ATOM 951 C C . ASN A 1 115 ? 9.140 -9.230 16.038 1.00 96.56 115 ASN A C 1
ATOM 953 O O . ASN A 1 115 ? 8.951 -9.256 14.828 1.00 96.56 115 ASN A O 1
ATOM 957 N N . GLU A 1 116 ? 8.318 -9.855 16.882 1.00 96.56 116 GLU A N 1
ATOM 958 C CA . GLU A 1 116 ? 7.160 -10.655 16.438 1.00 96.56 116 GLU A CA 1
ATOM 959 C C . GLU A 1 116 ? 6.132 -9.834 15.628 1.00 96.56 116 GLU A C 1
ATOM 961 O O . GLU A 1 116 ? 5.385 -10.370 14.812 1.00 96.56 116 GLU A O 1
ATOM 966 N N . SER A 1 117 ? 6.103 -8.513 15.830 1.00 96.88 117 SER A N 1
ATOM 967 C CA . SER A 1 117 ? 5.244 -7.583 15.091 1.00 96.88 117 SER A CA 1
ATOM 968 C C . SER A 1 117 ? 5.808 -7.144 13.738 1.00 96.88 117 SER A C 1
ATOM 970 O O . SER A 1 117 ? 5.206 -6.298 13.079 1.00 96.88 117 SER A O 1
ATOM 972 N N . TYR A 1 118 ? 6.986 -7.631 13.340 1.00 98.25 118 TYR A N 1
ATOM 973 C CA . TYR A 1 118 ? 7.597 -7.274 12.067 1.00 98.25 118 TYR A CA 1
ATOM 974 C C . TYR A 1 118 ? 6.846 -7.900 10.897 1.00 98.25 118 TYR A C 1
ATOM 976 O O . TYR A 1 118 ? 6.725 -9.118 10.800 1.00 98.25 118 TYR A O 1
ATOM 984 N N . ILE A 1 119 ? 6.403 -7.055 9.970 1.00 98.44 119 ILE A N 1
ATOM 985 C CA . ILE A 1 119 ? 5.718 -7.473 8.752 1.00 98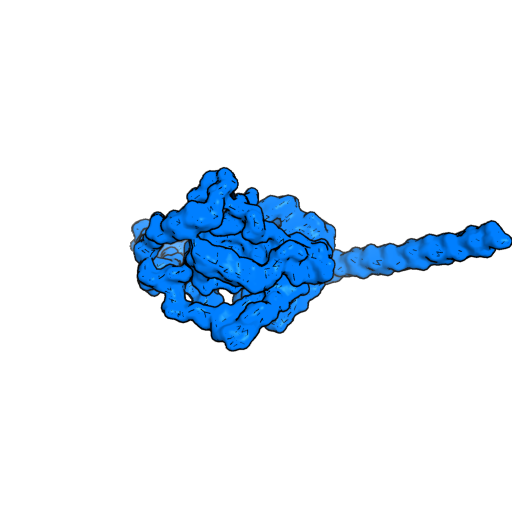.44 119 ILE A CA 1
ATOM 986 C C . ILE A 1 119 ? 6.628 -7.121 7.569 1.00 98.44 119 ILE A C 1
ATOM 988 O O . ILE A 1 119 ? 6.880 -5.934 7.347 1.00 98.44 119 ILE A O 1
ATOM 992 N N . PRO A 1 120 ? 7.145 -8.103 6.805 1.00 98.31 120 PRO A N 1
ATOM 993 C CA . PRO A 1 120 ? 7.963 -7.812 5.634 1.00 98.31 120 PRO A CA 1
ATOM 994 C C . PRO A 1 120 ? 7.084 -7.216 4.534 1.00 98.31 120 PRO A C 1
ATOM 996 O O . PRO A 1 120 ? 6.167 -7.877 4.045 1.00 98.31 120 PRO A O 1
ATOM 999 N N . VAL A 1 121 ? 7.364 -5.967 4.158 1.00 98.50 121 VAL A N 1
ATOM 1000 C CA . VAL A 1 121 ? 6.586 -5.208 3.170 1.00 98.50 121 VAL A CA 1
ATOM 1001 C C . VAL A 1 121 ? 7.503 -4.433 2.231 1.00 98.50 121 VAL A C 1
ATOM 1003 O O . VAL A 1 121 ? 8.596 -4.012 2.619 1.00 98.50 121 VAL A O 1
ATOM 1006 N N . TYR A 1 122 ? 7.060 -4.243 0.989 1.00 98.62 122 TYR A N 1
ATOM 1007 C CA . TYR A 1 122 ? 7.654 -3.293 0.049 1.00 98.62 122 TYR A CA 1
ATOM 1008 C C . TYR A 1 122 ? 6.599 -2.714 -0.903 1.00 98.62 122 TYR A C 1
ATOM 1010 O O . TYR A 1 122 ? 5.570 -3.343 -1.158 1.00 98.62 122 TYR A O 1
ATOM 1018 N N . GLU A 1 123 ? 6.860 -1.527 -1.456 1.00 98.62 123 GLU A N 1
ATOM 1019 C CA . GLU A 1 123 ? 6.059 -0.979 -2.555 1.00 98.62 123 GLU A CA 1
ATOM 1020 C C . GLU A 1 123 ? 6.635 -1.482 -3.884 1.00 98.62 123 GLU A C 1
ATOM 1022 O O . GLU A 1 123 ? 7.766 -1.162 -4.267 1.00 98.62 123 GLU A O 1
ATOM 1027 N N . HIS A 1 124 ? 5.880 -2.328 -4.579 1.00 98.62 124 HIS A N 1
ATOM 1028 C CA . HIS A 1 124 ? 6.237 -2.818 -5.901 1.00 98.62 124 HIS A CA 1
ATOM 1029 C C . HIS A 1 124 ? 5.898 -1.784 -6.971 1.00 98.62 124 HIS A C 1
ATOM 1031 O O . HIS A 1 124 ? 4.894 -1.085 -6.873 1.00 98.62 124 HIS A O 1
ATOM 1037 N N . GLY A 1 125 ? 6.705 -1.758 -8.028 1.00 96.88 125 GLY A N 1
ATOM 1038 C CA . GLY A 1 125 ? 6.448 -1.001 -9.242 1.00 96.88 125 GLY A CA 1
ATOM 1039 C C . GLY A 1 125 ? 7.472 0.108 -9.466 1.00 96.88 125 GLY A C 1
ATOM 1040 O O . GLY A 1 125 ? 7.785 0.910 -8.589 1.00 96.88 125 GLY A O 1
ATOM 1041 N N . TYR A 1 126 ? 8.000 0.157 -10.682 1.00 94.44 126 TYR A N 1
ATOM 1042 C CA . TYR A 1 126 ? 8.871 1.219 -11.187 1.00 94.44 126 TYR A CA 1
ATOM 1043 C C . TYR A 1 126 ? 8.351 1.812 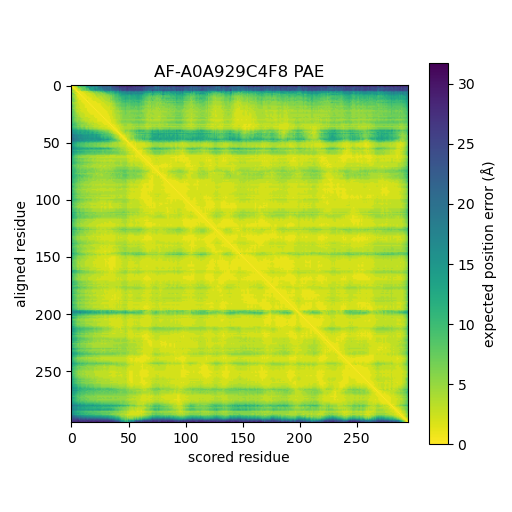-12.504 1.00 94.44 126 TYR A C 1
ATOM 1045 O O . TYR A 1 126 ? 9.043 2.599 -13.156 1.00 94.44 126 TYR A O 1
ATOM 1053 N N . SER A 1 127 ? 7.123 1.464 -12.902 1.00 94.25 127 SER A N 1
ATOM 1054 C CA . SER A 1 127 ? 6.463 2.034 -14.074 1.00 94.25 127 SER A CA 1
ATOM 1055 C C . SER A 1 127 ? 6.298 3.558 -13.990 1.00 94.25 127 SER A C 1
ATOM 1057 O O . SER A 1 127 ? 5.990 4.139 -12.943 1.00 94.25 127 SER A O 1
ATOM 1059 N N . ILE A 1 128 ? 6.439 4.239 -15.132 1.00 92.94 128 ILE A N 1
ATOM 1060 C CA . ILE A 1 128 ? 6.317 5.708 -15.211 1.00 92.94 128 ILE A CA 1
ATOM 1061 C C . ILE A 1 128 ? 4.933 6.221 -14.773 1.00 92.94 128 ILE A C 1
ATOM 1063 O O . ILE A 1 128 ? 4.814 7.337 -14.251 1.00 92.94 128 ILE A O 1
ATOM 1067 N N . LEU A 1 129 ? 3.897 5.399 -14.969 1.00 94.12 129 LEU A N 1
ATOM 1068 C CA . LEU A 1 129 ? 2.510 5.692 -14.609 1.00 94.12 129 LEU A CA 1
ATOM 1069 C C . LEU A 1 129 ? 2.164 5.301 -13.170 1.00 94.12 129 LEU A C 1
ATOM 1071 O O . LEU A 1 129 ? 1.031 5.525 -12.773 1.00 94.12 129 LEU A O 1
ATOM 1075 N N . LYS A 1 130 ? 3.125 4.806 -12.377 1.00 94.62 130 LYS A N 1
ATOM 1076 C CA . LYS A 1 130 ? 2.934 4.497 -10.953 1.00 94.62 130 LYS A CA 1
ATOM 1077 C C . LYS A 1 130 ? 1.900 3.391 -10.698 1.00 94.62 130 LYS A C 1
ATOM 1079 O O . LYS A 1 130 ? 1.106 3.483 -9.772 1.00 94.62 130 LYS A O 1
ATOM 1084 N N . HIS A 1 131 ? 1.929 2.328 -11.508 1.00 97.25 131 HIS A N 1
ATOM 1085 C CA . HIS A 1 131 ? 1.215 1.077 -11.217 1.00 97.25 131 HIS A CA 1
ATOM 1086 C C . HIS A 1 131 ? 1.868 0.374 -10.030 1.00 97.25 131 HIS A C 1
ATOM 1088 O O . HIS A 1 131 ? 2.690 -0.519 -10.220 1.00 97.25 131 HIS A O 1
ATOM 1094 N N . HIS A 1 132 ? 1.560 0.831 -8.823 1.00 98.06 132 HIS A N 1
ATOM 1095 C CA . HIS A 1 132 ? 2.200 0.330 -7.621 1.00 98.06 132 HIS A CA 1
ATOM 1096 C C . HIS A 1 132 ? 1.299 -0.606 -6.829 1.00 98.06 132 HIS A C 1
ATOM 1098 O O . HIS A 1 132 ? 0.069 -0.584 -6.947 1.00 98.06 132 HIS A O 1
ATOM 1104 N N . GLN A 1 133 ? 1.933 -1.446 -6.020 1.00 98.69 133 GLN A N 1
ATOM 1105 C CA . GLN A 1 133 ? 1.253 -2.339 -5.096 1.00 98.69 133 GLN A CA 1
ATOM 1106 C C . GLN A 1 133 ? 1.989 -2.359 -3.762 1.00 98.69 133 GLN A C 1
ATOM 1108 O O . GLN A 1 133 ? 3.215 -2.446 -3.739 1.00 98.69 133 GLN A O 1
ATOM 1113 N N . VAL A 1 134 ? 1.246 -2.357 -2.659 1.00 98.56 134 VAL A N 1
ATOM 1114 C CA . VAL A 1 134 ? 1.798 -2.709 -1.348 1.00 98.56 134 VAL A CA 1
ATOM 1115 C C . VAL A 1 134 ? 1.795 -4.221 -1.244 1.00 98.56 134 VAL A C 1
ATOM 1117 O O . VAL A 1 134 ? 0.742 -4.864 -1.241 1.00 98.56 134 VAL A O 1
ATOM 1120 N N . CYS A 1 135 ? 2.989 -4.790 -1.195 1.00 98.81 135 CYS A N 1
ATOM 1121 C CA . CYS A 1 135 ? 3.201 -6.220 -1.070 1.00 98.81 135 CYS A CA 1
ATOM 1122 C C . CYS A 1 135 ? 3.447 -6.531 0.404 1.00 98.81 135 CYS A C 1
ATOM 1124 O O . CYS A 1 135 ? 4.438 -6.059 0.952 1.00 98.81 135 CYS A O 1
ATOM 1126 N N . ILE A 1 136 ? 2.530 -7.256 1.051 1.00 98.81 136 ILE A N 1
ATOM 1127 C CA . ILE A 1 136 ? 2.549 -7.518 2.496 1.00 98.81 136 ILE A CA 1
ATOM 1128 C C . ILE A 1 136 ? 2.824 -8.997 2.763 1.00 98.81 136 ILE A C 1
ATOM 1130 O O . ILE A 1 136 ? 2.258 -9.865 2.098 1.00 98.81 136 ILE A O 1
ATOM 1134 N N . GLY A 1 137 ? 3.665 -9.286 3.759 1.00 98.38 137 GLY A N 1
ATOM 1135 C CA . GLY A 1 137 ? 4.089 -10.657 4.046 1.00 98.38 137 GLY A CA 1
ATOM 1136 C C . GLY A 1 137 ? 4.998 -11.187 2.936 1.00 98.38 137 GLY A C 1
ATOM 1137 O O . GLY A 1 137 ? 4.826 -12.307 2.472 1.00 98.38 137 GLY A O 1
ATOM 1138 N N . SER A 1 138 ? 5.897 -10.339 2.433 1.00 98.38 138 SER A N 1
ATOM 1139 C CA . SER A 1 138 ? 6.746 -10.640 1.281 1.00 98.38 138 SER A CA 1
ATOM 1140 C C . SER A 1 138 ? 7.891 -11.586 1.627 1.00 98.38 138 SER A C 1
ATOM 1142 O O . SER A 1 138 ? 8.711 -11.285 2.496 1.00 98.38 138 SER A O 1
ATOM 1144 N N . GLU A 1 139 ? 8.037 -12.669 0.865 1.00 97.81 139 GLU A N 1
ATOM 1145 C CA . GLU A 1 139 ? 9.191 -13.570 0.989 1.00 97.81 139 GLU A CA 1
ATOM 1146 C C . GLU A 1 139 ? 10.458 -12.961 0.364 1.00 97.81 139 GLU A C 1
ATOM 1148 O O . GLU A 1 139 ? 11.574 -13.109 0.870 1.00 97.81 139 GLU A O 1
ATOM 1153 N N . LYS A 1 140 ? 10.289 -12.266 -0.765 1.00 98.12 140 LYS A N 1
ATOM 1154 C CA . LYS A 1 140 ? 11.356 -11.613 -1.535 1.00 98.12 140 LYS A CA 1
ATOM 1155 C C . LYS A 1 140 ? 10.783 -10.486 -2.395 1.00 98.12 140 LYS A C 1
ATOM 1157 O O . LYS A 1 140 ? 9.581 -10.395 -2.608 1.00 98.12 140 LYS A O 1
ATOM 1162 N N . VAL A 1 141 ? 11.664 -9.634 -2.920 1.00 98.31 141 VAL A N 1
ATOM 1163 C CA . VAL A 1 141 ? 11.273 -8.598 -3.886 1.00 98.31 141 VAL A CA 1
ATOM 1164 C C . VAL A 1 141 ? 11.069 -9.230 -5.260 1.00 98.31 141 VAL A C 1
ATOM 1166 O O . VAL A 1 141 ? 12.015 -9.783 -5.832 1.00 98.31 141 VAL A O 1
ATOM 1169 N N . ASN A 1 142 ? 9.873 -9.066 -5.825 1.00 97.94 142 ASN A N 1
ATOM 1170 C CA . ASN A 1 142 ? 9.640 -9.334 -7.237 1.00 97.94 142 ASN A CA 1
ATOM 1171 C C . ASN A 1 142 ? 10.138 -8.160 -8.089 1.00 97.94 142 ASN A C 1
ATOM 1173 O O . ASN A 1 142 ? 9.717 -7.023 -7.883 1.00 97.94 142 ASN A O 1
ATOM 1177 N N . TRP A 1 143 ? 11.006 -8.433 -9.065 1.00 96.56 143 TRP A N 1
ATOM 1178 C CA . TRP A 1 143 ? 11.592 -7.416 -9.952 1.00 96.56 143 TRP A CA 1
ATOM 1179 C C . TRP A 1 143 ? 10.869 -7.248 -11.290 1.00 96.56 143 TRP A C 1
ATOM 1181 O O . TRP A 1 143 ? 11.235 -6.376 -12.081 1.00 96.56 143 TRP A O 1
ATOM 1191 N N . LYS A 1 144 ? 9.869 -8.083 -11.574 1.00 95.94 144 LYS A N 1
ATOM 1192 C CA . LYS A 1 144 ? 9.094 -8.019 -12.810 1.00 95.94 144 LYS A CA 1
ATOM 1193 C C . LYS A 1 144 ? 8.127 -6.843 -12.736 1.00 95.94 144 LYS A C 1
ATOM 1195 O O . LYS A 1 144 ? 7.212 -6.883 -11.936 1.00 95.94 144 LYS A O 1
ATOM 1200 N N . ASP A 1 145 ? 8.301 -5.855 -13.603 1.00 96.69 145 ASP A N 1
ATOM 1201 C CA . ASP A 1 145 ? 7.327 -4.789 -13.840 1.00 96.69 145 ASP A CA 1
ATOM 1202 C C . ASP A 1 145 ? 7.438 -4.320 -15.301 1.00 96.69 145 ASP A C 1
ATOM 1204 O O . ASP A 1 145 ? 8.419 -4.595 -15.996 1.00 96.69 145 ASP A O 1
ATOM 1208 N N . TYR A 1 146 ? 6.425 -3.606 -15.781 1.00 96.81 146 TYR A N 1
ATOM 1209 C CA . TYR A 1 146 ? 6.396 -3.003 -17.106 1.00 96.81 146 TYR A CA 1
ATOM 1210 C C . TYR A 1 146 ? 6.679 -1.505 -17.000 1.00 96.81 146 TYR A C 1
ATOM 1212 O O . TYR A 1 146 ? 5.832 -0.723 -16.567 1.00 96.81 146 TYR A O 1
ATOM 1220 N N . MET A 1 147 ? 7.867 -1.097 -17.454 1.00 93.81 147 MET A N 1
ATOM 1221 C CA . MET A 1 147 ? 8.400 0.261 -17.260 1.00 93.81 147 MET A CA 1
ATOM 1222 C C . MET A 1 147 ? 7.527 1.392 -17.838 1.00 93.81 147 MET A C 1
ATOM 1224 O O . MET A 1 147 ? 7.501 2.491 -17.289 1.00 93.81 147 MET A O 1
ATOM 1228 N N . PHE A 1 148 ? 6.825 1.147 -18.945 1.00 92.94 148 PHE A N 1
ATOM 1229 C CA . PHE A 1 148 ? 6.080 2.160 -19.696 1.00 92.94 148 PHE A CA 1
ATOM 1230 C C . PHE A 1 148 ? 4.565 2.005 -19.493 1.00 92.94 148 PHE A C 1
ATOM 1232 O O . PHE A 1 148 ? 4.058 2.246 -18.399 1.00 92.94 148 PHE A O 1
ATOM 1239 N N . PHE A 1 149 ? 3.830 1.638 -20.543 1.00 91.56 149 PHE A N 1
ATOM 1240 C CA . PHE A 1 149 ? 2.373 1.559 -20.524 1.00 91.56 149 PHE A CA 1
ATOM 1241 C C . PHE A 1 149 ? 1.897 0.160 -20.152 1.00 91.56 149 PHE A C 1
ATOM 1243 O O . PHE A 1 149 ? 2.311 -0.826 -20.755 1.00 91.56 149 PHE A O 1
ATOM 1250 N N . GLN A 1 150 ? 0.951 0.066 -19.221 1.00 96.12 150 GLN A N 1
ATOM 1251 C CA . GLN A 1 150 ? 0.328 -1.203 -18.860 1.00 96.12 150 GLN A CA 1
ATOM 1252 C C . GLN A 1 150 ? -1.126 -1.216 -19.320 1.00 96.12 150 GLN A C 1
ATOM 1254 O O . GLN A 1 150 ? -1.921 -0.369 -18.919 1.00 96.12 150 GLN A O 1
ATOM 1259 N N . ASN A 1 151 ? -1.476 -2.181 -20.173 1.00 96.50 151 ASN A N 1
ATOM 1260 C CA . ASN A 1 151 ? -2.875 -2.516 -20.414 1.00 96.50 151 ASN A CA 1
ATOM 1261 C C . ASN A 1 151 ? -3.359 -3.482 -19.317 1.00 96.50 151 ASN A C 1
ATOM 1263 O O . ASN A 1 151 ? -2.593 -3.888 -18.440 1.00 96.50 151 ASN A O 1
ATOM 1267 N N . ILE A 1 152 ? -4.626 -3.880 -19.381 1.00 97.69 152 ILE A N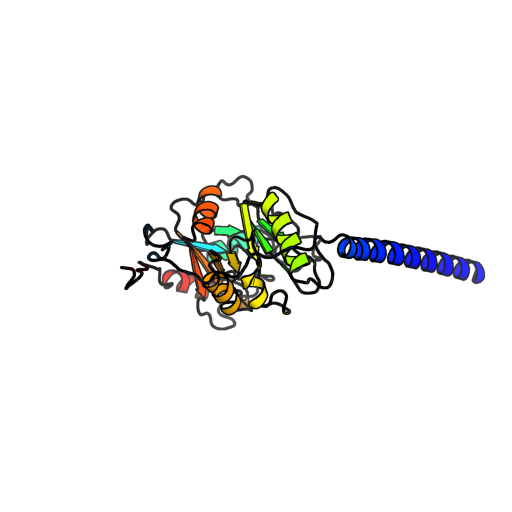 1
ATOM 1268 C CA . ILE A 1 152 ? -5.228 -4.760 -18.377 1.00 97.69 152 ILE A CA 1
ATOM 1269 C C . ILE A 1 152 ? -4.533 -6.130 -18.256 1.00 97.69 152 ILE A C 1
ATOM 1271 O O . ILE A 1 152 ? -4.454 -6.684 -17.163 1.00 97.69 152 ILE A O 1
ATOM 1275 N N . HIS A 1 153 ? -3.950 -6.662 -19.337 1.00 98.19 153 HIS A N 1
ATOM 1276 C CA . HIS A 1 153 ? -3.217 -7.930 -19.298 1.00 98.19 153 HIS A CA 1
ATOM 1277 C C . HIS A 1 153 ? -1.852 -7.789 -18.619 1.00 98.19 153 HIS A C 1
ATOM 1279 O O . HIS A 1 153 ? -1.467 -8.661 -17.844 1.00 98.19 153 HIS A O 1
ATOM 1285 N N . HIS A 1 154 ? -1.143 -6.680 -18.856 1.00 98.25 154 HIS A N 1
ATOM 1286 C CA . HIS A 1 154 ? 0.099 -6.368 -18.142 1.00 98.25 154 HIS A CA 1
ATOM 1287 C C . HIS A 1 154 ? -0.169 -6.231 -16.641 1.00 98.25 154 HIS A C 1
ATOM 1289 O O . HIS A 1 154 ? 0.494 -6.890 -15.844 1.00 98.25 154 HIS A O 1
ATOM 1295 N N . LYS A 1 155 ? -1.209 -5.471 -16.274 1.00 98.31 155 LYS A N 1
ATOM 1296 C CA . LYS A 1 155 ? -1.660 -5.317 -14.884 1.00 98.31 155 LYS A CA 1
ATOM 1297 C C . LYS A 1 155 ? -1.962 -6.677 -14.248 1.00 98.31 155 LYS A C 1
ATOM 1299 O O . LYS A 1 155 ? -1.432 -6.982 -13.185 1.00 98.31 155 LYS A O 1
ATOM 1304 N N . GLN A 1 156 ? -2.735 -7.530 -14.926 1.00 98.50 156 GLN A N 1
ATOM 1305 C CA . GLN A 1 156 ? -3.043 -8.876 -14.433 1.00 98.50 156 GLN A CA 1
ATOM 1306 C C . GLN A 1 156 ? -1.795 -9.758 -14.297 1.00 98.50 156 GLN A C 1
ATOM 1308 O O . GLN A 1 156 ? -1.691 -10.533 -13.349 1.00 98.50 156 GLN A O 1
ATOM 1313 N N . HIS A 1 157 ? -0.833 -9.647 -15.219 1.00 98.25 157 HIS A N 1
ATOM 1314 C CA . HIS A 1 157 ? 0.418 -10.396 -15.134 1.00 98.25 157 HIS A CA 1
ATOM 1315 C C . HIS A 1 157 ? 1.223 -10.022 -13.891 1.00 98.25 157 HIS A C 1
ATOM 1317 O O . HIS A 1 157 ? 1.729 -10.919 -13.217 1.00 98.25 157 HIS A O 1
ATOM 1323 N N . ILE A 1 158 ? 1.315 -8.728 -13.574 1.00 98.44 158 ILE A N 1
ATOM 1324 C CA . ILE A 1 158 ? 1.990 -8.268 -12.359 1.00 98.44 158 ILE A CA 1
ATOM 1325 C C . ILE A 1 158 ? 1.277 -8.813 -11.123 1.00 98.44 158 ILE A C 1
ATOM 1327 O O . ILE A 1 158 ? 1.922 -9.463 -10.309 1.00 98.44 158 ILE A O 1
ATOM 1331 N N . LEU A 1 159 ? -0.049 -8.677 -11.027 1.00 98.56 159 LEU A N 1
ATOM 1332 C CA . LEU A 1 159 ? -0.810 -9.192 -9.880 1.00 98.56 159 LEU A CA 1
ATOM 1333 C C . LEU A 1 159 ? -0.643 -10.704 -9.683 1.00 98.56 159 LEU A C 1
ATOM 1335 O O . LEU A 1 159 ? -0.402 -11.153 -8.566 1.00 98.56 159 LEU A O 1
ATOM 1339 N N . ASN A 1 160 ? -0.687 -11.488 -10.764 1.00 98.31 160 ASN A N 1
ATOM 1340 C CA . ASN A 1 160 ? -0.435 -12.931 -10.698 1.00 98.31 160 ASN A CA 1
ATOM 1341 C C . ASN A 1 160 ? 0.971 -13.237 -10.178 1.00 98.31 160 ASN A C 1
ATOM 1343 O O . ASN A 1 160 ? 1.132 -14.098 -9.324 1.00 98.31 160 ASN A O 1
ATOM 1347 N N . SER A 1 161 ? 1.974 -12.513 -10.679 1.00 98.00 161 SER A N 1
ATOM 1348 C CA . SER A 1 161 ? 3.368 -12.702 -10.278 1.00 98.00 161 SER A CA 1
ATOM 1349 C C . SER A 1 161 ? 3.606 -12.319 -8.817 1.00 98.00 161 SER A C 1
ATOM 1351 O O . SER A 1 161 ? 4.382 -12.977 -8.136 1.00 98.00 161 SER A O 1
ATOM 1353 N N . LEU A 1 162 ? 2.960 -11.255 -8.334 1.00 98.62 162 LEU A N 1
ATOM 1354 C CA . LEU A 1 162 ? 3.082 -10.813 -6.947 1.00 98.62 162 LEU A CA 1
ATOM 1355 C C . LEU A 1 162 ? 2.372 -11.765 -5.990 1.00 98.62 162 LEU A C 1
ATOM 1357 O O . LEU A 1 162 ? 2.883 -12.022 -4.905 1.00 98.62 162 LEU A O 1
ATOM 1361 N N . ARG A 1 163 ? 1.229 -12.329 -6.384 1.00 97.44 163 ARG A N 1
ATOM 1362 C CA . ARG A 1 163 ? 0.464 -13.241 -5.530 1.00 97.44 163 ARG A CA 1
ATOM 1363 C C . ARG A 1 163 ? 1.244 -14.490 -5.104 1.00 97.44 163 ARG A C 1
ATOM 1365 O O . ARG A 1 163 ? 0.934 -15.063 -4.067 1.00 97.44 163 ARG A O 1
ATOM 1372 N N . GLU A 1 164 ? 2.227 -14.916 -5.892 1.00 97.00 164 GLU A N 1
ATOM 1373 C CA . GLU A 1 164 ? 3.047 -16.100 -5.601 1.00 97.00 164 GLU A CA 1
ATOM 1374 C C . GLU A 1 164 ? 4.075 -15.879 -4.481 1.00 97.00 164 GLU A C 1
ATOM 1376 O O . GLU A 1 164 ? 4.568 -16.850 -3.920 1.00 97.00 164 GLU A O 1
ATOM 1381 N N . GLU A 1 165 ? 4.420 -14.627 -4.167 1.00 97.44 165 GLU A N 1
ATOM 1382 C CA . GLU A 1 165 ? 5.583 -14.285 -3.327 1.00 97.44 165 GLU A CA 1
ATOM 1383 C C . GLU A 1 165 ? 5.205 -13.417 -2.114 1.00 97.44 165 GLU A C 1
ATOM 1385 O O . GLU A 1 165 ? 6.081 -12.939 -1.387 1.00 97.44 165 GLU A O 1
ATOM 1390 N N . ASN A 1 166 ? 3.904 -13.177 -1.923 1.00 98.69 166 ASN A N 1
ATOM 1391 C CA . ASN A 1 166 ? 3.351 -12.274 -0.920 1.00 98.69 166 ASN A CA 1
ATOM 1392 C C . ASN A 1 166 ? 2.078 -12.865 -0.311 1.00 98.69 166 ASN A C 1
ATOM 1394 O O . ASN A 1 166 ? 1.233 -13.406 -1.027 1.00 98.69 166 ASN A O 1
ATOM 1398 N N . GLU A 1 167 ? 1.900 -12.700 0.999 1.00 98.56 167 GLU A N 1
ATOM 1399 C CA . GLU A 1 167 ? 0.671 -13.129 1.669 1.00 98.56 167 GLU A CA 1
ATOM 1400 C C . GLU A 1 167 ? -0.547 -12.294 1.275 1.00 98.56 167 GLU A C 1
ATOM 1402 O O . GLU A 1 167 ? -1.640 -12.852 1.125 1.00 98.56 167 GLU A O 1
ATOM 1407 N N . LEU A 1 168 ? -0.353 -10.978 1.110 1.00 98.81 168 LEU A N 1
ATOM 1408 C CA . LEU A 1 168 ? -1.364 -10.052 0.607 1.00 98.81 168 LEU A CA 1
ATOM 1409 C C . LEU A 1 168 ? -0.773 -9.087 -0.422 1.00 98.81 168 LEU A C 1
ATOM 1411 O O . LEU A 1 168 ? 0.342 -8.586 -0.268 1.00 98.81 168 LEU A O 1
ATOM 1415 N N . VAL A 1 169 ? -1.562 -8.770 -1.444 1.00 98.81 169 VAL A N 1
ATOM 1416 C CA . VAL A 1 169 ? -1.225 -7.760 -2.454 1.00 98.81 169 VAL A CA 1
ATOM 1417 C C . VAL A 1 169 ? -2.320 -6.703 -2.482 1.00 98.81 169 VAL A C 1
ATOM 1419 O O . VAL A 1 169 ? -3.464 -6.998 -2.829 1.00 98.81 169 VAL A O 1
ATOM 1422 N N . TYR A 1 170 ? -1.968 -5.461 -2.155 1.00 98.75 170 TYR A N 1
ATOM 1423 C CA . TYR A 1 170 ? -2.867 -4.315 -2.268 1.00 98.75 170 TYR A CA 1
ATOM 1424 C C . TYR A 1 170 ? -2.466 -3.448 -3.447 1.00 98.75 170 TYR A C 1
ATOM 1426 O O . TYR A 1 170 ? -1.292 -3.133 -3.609 1.00 98.75 170 TYR A O 1
ATOM 1434 N N . ILE A 1 171 ? -3.428 -3.015 -4.258 1.00 98.62 171 ILE A N 1
ATOM 1435 C CA . ILE A 1 171 ? -3.153 -2.025 -5.304 1.00 98.62 171 ILE A CA 1
ATOM 1436 C C . ILE A 1 171 ? -3.034 -0.648 -4.644 1.00 98.62 171 ILE A C 1
ATOM 1438 O O . ILE A 1 171 ? -4.007 -0.162 -4.063 1.00 98.62 171 ILE A O 1
ATOM 1442 N N . ALA A 1 172 ? -1.849 -0.042 -4.732 1.00 97.88 172 ALA A N 1
ATOM 1443 C CA . ALA A 1 172 ? -1.538 1.246 -4.119 1.00 97.88 172 ALA A CA 1
ATOM 1444 C C . ALA A 1 172 ? -2.064 2.396 -4.986 1.00 97.88 172 ALA A C 1
ATOM 1446 O O . ALA A 1 172 ? -2.029 2.311 -6.218 1.00 97.88 172 ALA A O 1
ATOM 1447 N N . HIS A 1 173 ? -2.595 3.430 -4.323 1.00 96.75 173 HIS A N 1
ATOM 1448 C CA . HIS A 1 173 ? -3.092 4.702 -4.864 1.00 96.75 173 HIS A CA 1
ATOM 1449 C C . HIS A 1 173 ? -3.531 4.646 -6.342 1.00 96.75 173 HIS A C 1
ATOM 1451 O O . HIS A 1 173 ? -3.052 5.434 -7.157 1.00 96.75 173 HIS A O 1
ATOM 1457 N N . PRO A 1 174 ? -4.506 3.797 -6.733 1.00 97.19 174 PRO A N 1
ATOM 1458 C CA . PRO A 1 174 ? -4.767 3.454 -8.140 1.00 97.19 174 PRO A CA 1
ATOM 1459 C C . PRO A 1 174 ? -5.092 4.654 -9.042 1.00 97.19 174 PRO A C 1
ATOM 1461 O O . PRO A 1 174 ? -4.885 4.619 -10.256 1.00 97.19 174 PRO A O 1
ATOM 1464 N N . LYS A 1 175 ? -5.594 5.746 -8.457 1.00 95.81 175 LYS A N 1
ATOM 1465 C CA . LYS A 1 175 ? -5.880 7.009 -9.147 1.00 95.81 175 LYS A CA 1
ATOM 1466 C C . LYS A 1 175 ? -4.618 7.796 -9.539 1.00 95.81 175 LYS A C 1
ATOM 1468 O O . LYS A 1 175 ? -4.693 8.680 -10.398 1.00 95.81 175 LYS A O 1
ATOM 1473 N N . LEU A 1 176 ? -3.469 7.546 -8.910 1.00 95.00 176 LEU A N 1
ATOM 1474 C CA . LEU A 1 176 ? -2.224 8.264 -9.165 1.00 95.00 176 LEU A CA 1
ATOM 1475 C C . LEU A 1 176 ? -1.814 8.095 -10.631 1.00 95.00 176 LEU A C 1
ATOM 1477 O O . LEU A 1 176 ? -1.638 6.989 -11.120 1.00 95.00 176 LEU A O 1
ATOM 1481 N N . ARG A 1 177 ? -1.705 9.224 -11.347 1.00 94.06 177 ARG A N 1
ATOM 1482 C CA . ARG A 1 177 ? -1.345 9.285 -12.779 1.00 94.06 177 ARG A CA 1
ATOM 1483 C C . ARG A 1 177 ? -2.216 8.408 -13.696 1.00 94.06 177 ARG A C 1
ATOM 1485 O O . ARG A 1 177 ? -1.803 8.111 -14.812 1.00 94.06 177 ARG A O 1
ATOM 1492 N N . GLY A 1 178 ? -3.418 8.033 -13.254 1.00 93.25 178 GLY A N 1
ATOM 1493 C CA . GLY A 1 178 ? -4.288 7.129 -14.004 1.00 93.25 178 GLY A CA 1
ATOM 1494 C C . GLY A 1 178 ? -3.731 5.709 -14.136 1.00 93.25 178 GLY A C 1
ATOM 1495 O O . GLY A 1 178 ? -4.020 5.061 -15.138 1.00 93.25 178 GLY A O 1
ATOM 1496 N N . ALA A 1 179 ? -2.939 5.240 -13.161 1.00 95.12 179 ALA A N 1
ATOM 1497 C CA . ALA A 1 179 ? -2.389 3.885 -13.134 1.00 95.12 179 ALA A CA 1
ATOM 1498 C C . ALA A 1 179 ? -3.483 2.826 -13.343 1.00 95.12 179 ALA A C 1
ATOM 1500 O O . ALA A 1 179 ? -3.396 1.973 -14.224 1.00 95.12 179 ALA A O 1
ATOM 1501 N N . TYR A 1 180 ? -4.578 2.931 -12.595 1.00 97.62 180 TYR A N 1
ATOM 1502 C CA . TYR A 1 180 ? -5.740 2.075 -12.769 1.00 97.62 180 TYR A CA 1
ATOM 1503 C C . TYR A 1 180 ? -6.994 2.914 -12.981 1.00 97.62 180 TYR A C 1
ATOM 1505 O O . TYR A 1 180 ? -7.217 3.941 -12.337 1.00 97.62 180 TYR A O 1
ATOM 1513 N N . SER A 1 181 ? -7.841 2.457 -13.891 1.00 97.88 181 SER A N 1
ATOM 1514 C CA . SER A 1 181 ? -9.207 2.944 -14.041 1.00 97.88 181 SER A CA 1
ATOM 1515 C C . SER A 1 181 ? -10.143 2.124 -13.147 1.00 97.88 181 SER A C 1
ATOM 1517 O O . SER A 1 181 ? -9.839 0.965 -12.869 1.00 97.88 181 SER A O 1
ATOM 1519 N N . PRO A 1 182 ? -11.300 2.659 -12.723 1.00 98.00 182 PRO A N 1
ATOM 1520 C CA . PRO A 1 182 ? -12.315 1.847 -12.054 1.00 98.00 182 PRO A CA 1
ATOM 1521 C C . PRO A 1 182 ? -12.768 0.640 -12.888 1.00 98.00 182 PRO A C 1
ATOM 1523 O O . PRO A 1 182 ? -13.094 -0.397 -12.325 1.00 98.00 182 PRO A O 1
ATOM 1526 N N . GLU A 1 183 ? -12.742 0.736 -14.220 1.00 97.12 183 GLU A N 1
ATOM 1527 C CA . GLU A 1 183 ? -13.112 -0.369 -15.113 1.00 97.12 183 GLU A CA 1
ATOM 1528 C C . GLU A 1 183 ? -12.167 -1.570 -14.987 1.00 97.12 183 GLU A C 1
ATOM 1530 O O . GLU A 1 183 ? -12.623 -2.708 -15.038 1.00 97.12 183 GLU A O 1
ATOM 1535 N N . ASP A 1 184 ? -10.869 -1.335 -14.756 1.00 97.69 184 ASP A N 1
ATOM 1536 C CA . ASP A 1 184 ? -9.898 -2.420 -14.571 1.00 97.69 184 ASP A CA 1
ATOM 1537 C C . ASP A 1 184 ? -10.321 -3.351 -13.417 1.00 97.69 184 ASP A C 1
ATOM 1539 O O . ASP A 1 184 ? -10.197 -4.572 -13.511 1.00 97.69 184 ASP A O 1
ATOM 1543 N N . PHE A 1 185 ? -10.888 -2.783 -12.348 1.00 97.56 185 PHE A N 1
ATOM 1544 C CA . PHE A 1 185 ? -11.290 -3.507 -11.137 1.00 97.56 185 PHE A CA 1
ATOM 1545 C C . PHE A 1 185 ? -12.502 -4.424 -11.317 1.00 97.56 185 PHE A C 1
ATOM 1547 O O . PHE A 1 185 ? -12.769 -5.233 -10.437 1.00 97.56 185 PHE A O 1
ATOM 1554 N N . LYS A 1 186 ? -13.194 -4.357 -12.460 1.00 95.94 186 LYS A N 1
ATOM 1555 C CA . LYS A 1 186 ? -14.230 -5.339 -12.810 1.00 95.94 186 LYS A CA 1
ATOM 1556 C C . LYS A 1 186 ? -13.661 -6.676 -13.279 1.00 95.94 186 LYS A C 1
ATOM 1558 O O . LYS A 1 186 ? -14.398 -7.649 -13.388 1.00 95.94 186 LYS A O 1
ATOM 1563 N N . PHE A 1 187 ? -12.382 -6.697 -13.653 1.00 96.44 187 PHE A N 1
ATOM 1564 C CA . PHE A 1 187 ? -11.754 -7.841 -14.312 1.00 96.44 187 PHE A CA 1
ATOM 1565 C C . PHE A 1 187 ? -10.511 -8.337 -13.589 1.00 96.44 187 PHE A C 1
ATOM 1567 O O . PHE A 1 187 ? -10.221 -9.532 -13.645 1.00 96.44 187 PHE A O 1
ATOM 1574 N N . LEU A 1 188 ? -9.747 -7.431 -12.970 1.00 97.31 188 LEU A N 1
ATOM 1575 C CA . LEU A 1 188 ? -8.512 -7.798 -12.295 1.00 97.31 188 LEU A CA 1
ATOM 1576 C C . LEU A 1 188 ? -8.795 -8.773 -11.144 1.00 97.31 188 LEU A C 1
ATOM 1578 O O . LEU A 1 188 ? -9.765 -8.645 -10.400 1.00 97.31 188 LEU A O 1
ATOM 1582 N N . THR A 1 189 ? -7.916 -9.754 -10.983 1.00 96.19 189 THR A N 1
ATOM 1583 C CA . THR A 1 189 ? -7.967 -10.752 -9.908 1.00 96.19 189 THR A CA 1
ATOM 1584 C C . THR A 1 189 ? -6.607 -10.884 -9.229 1.00 96.19 189 THR A C 1
ATOM 1586 O O . THR A 1 189 ? -5.614 -10.331 -9.703 1.00 96.19 189 THR A O 1
ATOM 1589 N N . ASN A 1 190 ? -6.545 -11.682 -8.159 1.00 96.75 190 ASN A N 1
ATOM 1590 C CA . ASN A 1 190 ? -5.316 -12.015 -7.425 1.00 96.75 190 ASN A CA 1
ATOM 1591 C C . ASN A 1 190 ? -4.663 -10.839 -6.677 1.00 96.75 190 ASN A C 1
ATOM 1593 O O . ASN A 1 190 ? -3.475 -10.882 -6.376 1.00 96.75 190 ASN A O 1
ATOM 1597 N N . TYR A 1 191 ? -5.459 -9.831 -6.324 1.00 98.25 191 TYR A N 1
ATOM 1598 C CA . TYR A 1 191 ? -5.151 -8.860 -5.274 1.00 98.25 191 TYR A CA 1
ATOM 1599 C C . TYR A 1 191 ? -6.119 -9.068 -4.099 1.00 98.25 191 TYR A C 1
ATOM 1601 O O . TYR A 1 191 ? -7.211 -9.605 -4.284 1.00 98.25 191 TYR A O 1
ATOM 1609 N N . ASP A 1 192 ? -5.715 -8.663 -2.898 1.00 98.62 192 ASP A N 1
ATOM 1610 C CA . ASP A 1 192 ? -6.492 -8.824 -1.660 1.00 98.62 192 ASP A CA 1
ATOM 1611 C C . ASP A 1 192 ? -7.218 -7.542 -1.255 1.00 98.62 192 ASP A C 1
ATOM 1613 O O . ASP A 1 192 ? -8.228 -7.587 -0.550 1.00 98.62 192 ASP A O 1
ATOM 1617 N N . GLY A 1 193 ? -6.725 -6.390 -1.709 1.00 98.38 193 GLY A N 1
ATOM 1618 C CA . GLY A 1 193 ? -7.345 -5.114 -1.403 1.00 98.38 193 GLY A CA 1
ATOM 1619 C C . GLY A 1 193 ? -6.785 -3.931 -2.179 1.00 98.38 193 GLY A C 1
ATOM 1620 O O . GLY A 1 193 ? -6.034 -4.073 -3.147 1.00 98.38 193 GLY A O 1
ATOM 1621 N N . ILE A 1 194 ? -7.216 -2.742 -1.771 1.00 98.56 194 ILE A N 1
ATOM 1622 C CA . ILE A 1 194 ? -6.908 -1.478 -2.439 1.00 98.56 194 ILE A CA 1
ATOM 1623 C C . ILE A 1 194 ? -6.537 -0.444 -1.381 1.00 98.56 194 ILE A C 1
ATOM 1625 O O . ILE A 1 194 ? -7.214 -0.338 -0.359 1.00 98.56 194 ILE A O 1
ATOM 16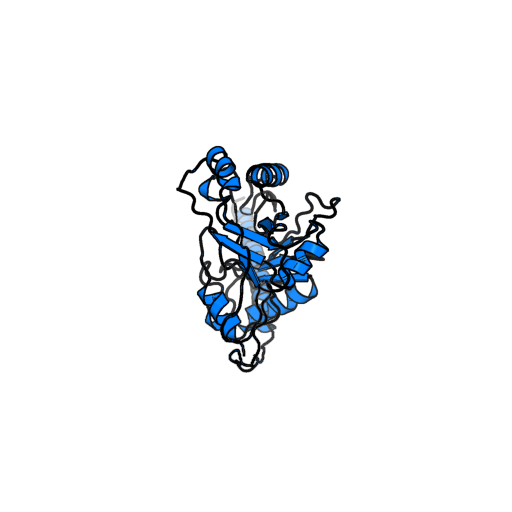29 N N . GLU A 1 195 ? -5.506 0.356 -1.639 1.00 98.38 195 GLU A N 1
ATOM 1630 C CA . GLU A 1 195 ? -5.301 1.613 -0.920 1.00 98.38 195 GLU A CA 1
ATOM 1631 C C . GLU A 1 195 ? -6.369 2.616 -1.389 1.00 98.38 195 GLU A C 1
ATOM 1633 O O . GLU A 1 195 ? -6.255 3.293 -2.419 1.00 98.38 195 GLU A O 1
ATOM 1638 N N . VAL A 1 196 ? -7.491 2.637 -0.670 1.00 98.12 196 VAL A N 1
ATOM 1639 C CA . VAL A 1 196 ? -8.667 3.440 -1.025 1.00 98.12 196 VAL A CA 1
ATOM 1640 C C . VAL A 1 196 ? -8.452 4.891 -0.633 1.00 98.12 196 VAL A C 1
ATOM 1642 O O . VAL A 1 196 ? -8.854 5.795 -1.371 1.00 98.12 196 VAL A O 1
ATOM 1645 N N . LEU A 1 197 ? -7.836 5.108 0.527 1.00 96.81 197 LEU A N 1
ATOM 1646 C CA . LEU A 1 197 ? -7.554 6.427 1.063 1.00 96.81 197 LEU A CA 1
ATOM 1647 C C . LEU A 1 197 ? -6.041 6.608 1.142 1.00 96.81 197 LEU A C 1
ATOM 1649 O O . LEU A 1 197 ? -5.351 5.876 1.835 1.00 96.81 197 LEU A O 1
ATOM 1653 N N . ASN A 1 198 ? -5.552 7.609 0.439 1.00 92.12 198 ASN A N 1
ATOM 1654 C CA . ASN A 1 198 ? -4.163 8.029 0.432 1.00 92.12 198 ASN A CA 1
ATOM 1655 C C . ASN A 1 198 ? -4.141 9.543 0.670 1.00 92.12 198 ASN A C 1
ATOM 1657 O O . ASN A 1 198 ? -5.127 10.221 0.354 1.00 92.12 198 ASN A O 1
ATOM 1661 N N . ASN A 1 199 ? -3.047 10.100 1.191 1.00 85.31 199 ASN A N 1
ATOM 1662 C CA . ASN A 1 199 ? -2.977 11.529 1.517 1.00 85.31 199 ASN A CA 1
ATOM 1663 C C . ASN A 1 199 ? -3.419 12.441 0.353 1.00 85.31 199 ASN A C 1
ATOM 1665 O O . ASN A 1 199 ? -4.144 13.417 0.546 1.00 85.31 199 ASN A O 1
ATOM 1669 N N . PHE A 1 200 ? -3.088 12.074 -0.888 1.00 82.81 200 PHE A N 1
ATOM 1670 C CA . PHE A 1 200 ? -3.423 12.881 -2.063 1.00 82.81 200 PHE A CA 1
ATOM 1671 C C . PHE A 1 200 ? -4.574 12.331 -2.907 1.00 82.81 200 PHE A C 1
ATOM 1673 O O . PHE A 1 200 ? -5.012 13.003 -3.852 1.00 82.81 200 PHE A O 1
ATOM 1680 N N . ARG A 1 201 ? -5.035 11.099 -2.667 1.00 91.19 201 ARG A N 1
ATOM 1681 C CA . ARG A 1 201 ? -5.959 10.396 -3.568 1.00 91.19 201 ARG A CA 1
ATOM 1682 C C . ARG A 1 201 ? -7.021 9.633 -2.787 1.00 91.19 201 ARG A C 1
ATOM 1684 O O . ARG A 1 201 ? -6.731 8.911 -1.848 1.00 91.19 201 ARG A O 1
ATOM 1691 N N . ILE A 1 202 ? -8.256 9.747 -3.262 1.00 95.62 202 ILE A N 1
ATOM 1692 C CA . ILE A 1 202 ? -9.387 8.940 -2.807 1.00 95.62 202 ILE A CA 1
ATOM 1693 C C . ILE A 1 202 ? -9.850 8.099 -3.997 1.00 95.62 202 ILE A C 1
ATOM 1695 O O . ILE A 1 202 ? -10.175 8.647 -5.060 1.00 95.62 202 ILE A O 1
ATOM 1699 N N . SER A 1 203 ? -9.854 6.783 -3.805 1.00 97.38 203 SER A N 1
ATOM 1700 C CA . SER A 1 203 ? -10.084 5.752 -4.823 1.00 97.38 203 SER A CA 1
ATOM 1701 C C . SER A 1 203 ? -11.346 4.929 -4.534 1.00 97.38 203 SER A C 1
ATOM 1703 O O . SER A 1 203 ? -11.422 3.745 -4.854 1.00 97.38 203 SER A O 1
ATOM 1705 N N . THR A 1 204 ? -12.365 5.552 -3.935 1.00 97.38 204 THR A N 1
ATOM 1706 C CA . THR A 1 204 ? -13.642 4.892 -3.608 1.00 97.38 204 THR A CA 1
ATOM 1707 C C . THR A 1 204 ? -14.336 4.311 -4.836 1.00 97.38 204 THR A C 1
ATOM 1709 O O . THR A 1 204 ? -14.878 3.221 -4.747 1.00 97.38 204 THR A O 1
ATOM 1712 N N . ALA A 1 205 ? -14.254 4.971 -5.996 1.00 98.00 205 ALA A N 1
ATOM 1713 C CA . ALA A 1 205 ? -14.813 4.451 -7.248 1.00 98.00 205 ALA A CA 1
ATOM 1714 C C . ALA A 1 205 ? -14.133 3.151 -7.721 1.00 98.00 205 ALA A C 1
ATOM 1716 O O . ALA A 1 205 ? -14.781 2.288 -8.304 1.00 98.00 205 ALA A O 1
ATOM 1717 N N . HIS A 1 206 ? -12.828 2.997 -7.477 1.00 98.38 206 HIS A N 1
ATOM 1718 C CA . HIS A 1 206 ? -12.105 1.760 -7.787 1.00 98.38 206 HIS A CA 1
ATOM 1719 C C . HIS A 1 206 ? -12.535 0.625 -6.859 1.00 98.38 206 HIS A C 1
ATOM 1721 O O . HIS A 1 206 ? -12.771 -0.489 -7.319 1.00 98.38 206 HIS A O 1
ATOM 1727 N N . TRP A 1 207 ? -12.688 0.930 -5.569 1.00 97.81 207 TRP A N 1
ATOM 1728 C CA . TRP A 1 207 ? -13.140 -0.034 -4.569 1.00 97.81 207 TRP A CA 1
ATOM 1729 C C . TRP A 1 207 ? -14.583 -0.480 -4.791 1.00 97.81 207 TRP A C 1
ATOM 1731 O O . TRP A 1 207 ? -14.855 -1.677 -4.807 1.00 97.81 207 TRP A O 1
ATOM 1741 N N . ASP A 1 208 ? -15.478 0.467 -5.064 1.00 96.88 208 ASP A N 1
ATOM 1742 C CA . ASP A 1 208 ? -16.873 0.200 -5.411 1.00 96.88 208 ASP A CA 1
ATOM 1743 C C . ASP A 1 208 ? -17.000 -0.683 -6.661 1.00 96.88 208 ASP A C 1
ATOM 1745 O O . ASP A 1 208 ? -17.782 -1.629 -6.666 1.00 96.88 208 ASP A O 1
ATOM 1749 N N . SER A 1 209 ? -16.179 -0.446 -7.692 1.00 96.81 209 SER A N 1
ATOM 1750 C CA . SER A 1 209 ? -16.161 -1.270 -8.909 1.00 96.81 209 SER A CA 1
ATOM 1751 C C . SER A 1 209 ? -15.785 -2.731 -8.623 1.00 96.81 209 SER A C 1
ATOM 1753 O O . SER A 1 209 ? -16.459 -3.647 -9.102 1.00 96.81 209 SER A O 1
ATOM 1755 N N . ALA A 1 210 ? -14.762 -2.960 -7.791 1.00 96.06 210 ALA A N 1
ATOM 1756 C CA . ALA A 1 210 ? -14.377 -4.305 -7.363 1.00 96.06 210 ALA A CA 1
ATOM 1757 C C . ALA A 1 210 ? -15.514 -4.990 -6.586 1.00 96.06 210 ALA A C 1
ATOM 1759 O O . ALA A 1 210 ? -15.973 -6.073 -6.953 1.00 96.06 210 ALA A O 1
ATOM 1760 N N . LEU A 1 211 ? -16.028 -4.331 -5.544 1.00 94.00 211 LEU A N 1
ATOM 1761 C CA . LEU A 1 211 ? -17.063 -4.904 -4.681 1.00 94.00 211 LEU A CA 1
ATOM 1762 C C . LEU A 1 211 ? -18.370 -5.171 -5.445 1.00 94.00 211 LEU A C 1
ATOM 1764 O O . LEU A 1 211 ? -18.963 -6.242 -5.303 1.00 94.00 211 LEU A O 1
ATOM 1768 N N . SER A 1 212 ? -18.786 -4.245 -6.312 1.00 92.69 212 SER A N 1
ATOM 1769 C CA . SER A 1 212 ? -20.002 -4.364 -7.132 1.00 92.69 212 SER A CA 1
ATOM 1770 C C . SER A 1 212 ? -19.951 -5.534 -8.114 1.00 92.69 212 SER A C 1
ATOM 1772 O O . SER A 1 212 ? -20.989 -6.083 -8.487 1.00 92.69 212 SER A O 1
ATOM 1774 N N . THR A 1 213 ? -18.751 -5.951 -8.517 1.00 92.25 213 THR A N 1
ATOM 1775 C CA . THR A 1 213 ? -18.525 -7.102 -9.403 1.00 92.25 213 THR A CA 1
ATOM 1776 C C . THR A 1 213 ? -18.212 -8.391 -8.640 1.00 92.25 213 THR A C 1
ATOM 1778 O O . THR A 1 213 ? -17.737 -9.366 -9.214 1.00 92.25 213 THR A O 1
ATOM 1781 N N . GLY A 1 214 ? -18.498 -8.417 -7.333 1.00 89.06 214 GLY A N 1
ATOM 1782 C CA . GLY A 1 214 ? -18.330 -9.600 -6.494 1.00 89.06 214 GLY A CA 1
ATOM 1783 C C . GLY A 1 214 ? -16.875 -9.913 -6.138 1.00 89.06 214 GLY A C 1
ATOM 1784 O O . GLY A 1 214 ? -16.613 -10.965 -5.552 1.00 89.06 214 GLY A O 1
ATOM 1785 N N . HIS A 1 215 ? -15.929 -9.022 -6.452 1.00 91.88 215 HIS A N 1
ATOM 1786 C CA . HIS A 1 215 ? -14.540 -9.164 -6.032 1.00 91.88 215 HIS A CA 1
ATOM 1787 C C . HIS A 1 215 ? -14.416 -8.699 -4.583 1.00 91.88 215 HIS A C 1
ATOM 1789 O O . HIS A 1 215 ? -14.495 -7.507 -4.283 1.00 91.88 215 HIS A O 1
ATOM 1795 N N . PHE A 1 216 ? -14.207 -9.646 -3.669 1.00 92.88 216 PHE A N 1
ATOM 1796 C CA . PHE A 1 216 ? -13.903 -9.312 -2.284 1.00 92.88 216 PHE A CA 1
ATOM 1797 C C . PHE A 1 216 ? -12.528 -8.638 -2.210 1.00 92.88 216 PHE A C 1
ATOM 1799 O O . PHE A 1 216 ? -11.504 -9.281 -2.433 1.00 92.88 216 PHE A O 1
ATOM 1806 N N . ALA A 1 217 ? -12.527 -7.340 -1.912 1.00 96.19 217 ALA A N 1
ATOM 1807 C CA . ALA A 1 217 ? -11.334 -6.517 -1.792 1.00 96.19 217 ALA A CA 1
ATOM 1808 C C . ALA A 1 217 ? -11.401 -5.725 -0.486 1.00 96.19 217 ALA A C 1
ATOM 1810 O O . ALA A 1 217 ? -12.358 -4.985 -0.248 1.00 96.19 217 ALA A O 1
ATOM 1811 N N . THR A 1 218 ? -10.390 -5.872 0.362 1.00 98.00 218 THR A N 1
ATOM 1812 C CA . THR A 1 218 ? -10.312 -5.152 1.636 1.00 98.00 218 THR A CA 1
ATOM 1813 C C . THR A 1 218 ? -9.659 -3.780 1.448 1.00 98.00 218 THR A C 1
ATOM 1815 O O . THR A 1 218 ? -9.170 -3.441 0.366 1.00 98.00 218 THR A O 1
ATOM 1818 N N . ILE A 1 219 ? -9.700 -2.950 2.487 1.00 97.75 219 ILE A N 1
ATOM 1819 C CA . ILE A 1 219 ? -9.256 -1.556 2.432 1.00 97.75 219 ILE A CA 1
ATOM 1820 C C . ILE A 1 219 ? -7.910 -1.372 3.132 1.00 97.75 219 ILE A C 1
ATOM 1822 O O . ILE A 1 219 ? -7.718 -1.838 4.253 1.00 97.75 219 ILE A O 1
ATOM 1826 N N . LEU A 1 220 ? -7.025 -0.623 2.481 1.00 98.31 220 LEU A N 1
ATOM 1827 C CA . LEU A 1 220 ? -5.963 0.137 3.123 1.00 98.31 220 LEU A CA 1
ATOM 1828 C C . LEU A 1 220 ? -6.267 1.635 3.053 1.00 98.31 220 LEU A C 1
ATOM 1830 O O . LEU A 1 220 ? -6.908 2.137 2.121 1.00 98.31 220 LEU A O 1
ATOM 1834 N N . SER A 1 221 ? -5.812 2.333 4.080 1.00 97.75 221 SER A N 1
ATOM 1835 C CA . SER A 1 221 ? -5.853 3.776 4.213 1.00 97.75 221 SER A CA 1
ATOM 1836 C C . SER A 1 221 ? -4.550 4.234 4.841 1.00 97.75 221 SER A C 1
ATOM 1838 O O . SER A 1 221 ? -4.378 4.075 6.047 1.00 97.75 221 SER A O 1
ATOM 1840 N N . ASP A 1 222 ? -3.662 4.828 4.060 1.00 97.25 222 ASP A N 1
ATOM 1841 C CA . ASP A 1 222 ? -2.300 5.117 4.495 1.00 97.25 222 ASP A CA 1
ATOM 1842 C C . ASP A 1 222 ? -1.870 6.524 4.087 1.00 97.25 222 ASP A C 1
ATOM 1844 O O . ASP A 1 222 ? -2.444 7.165 3.204 1.00 97.25 222 ASP A O 1
ATOM 1848 N N . ASP A 1 223 ? -0.884 7.051 4.803 1.00 95.44 223 ASP A N 1
ATOM 1849 C CA . ASP A 1 223 ? -0.394 8.405 4.566 1.00 95.44 223 ASP A CA 1
ATOM 1850 C C . ASP A 1 223 ? 0.487 8.501 3.293 1.00 95.44 223 ASP A C 1
ATOM 1852 O O . ASP A 1 223 ? 0.548 9.568 2.688 1.00 95.44 223 ASP A O 1
ATOM 1856 N N . ASP A 1 224 ? 1.145 7.410 2.861 1.00 95.38 224 ASP A N 1
ATOM 1857 C CA . ASP A 1 224 ? 2.150 7.395 1.771 1.00 95.38 224 ASP A CA 1
ATOM 1858 C C . ASP A 1 224 ? 3.204 8.494 1.930 1.00 95.38 224 ASP A C 1
ATOM 1860 O O . ASP A 1 224 ? 3.479 9.298 1.037 1.00 95.38 224 ASP A O 1
ATOM 1864 N N . ALA A 1 225 ? 3.757 8.558 3.138 1.00 95.69 225 ALA A N 1
ATOM 1865 C CA . ALA A 1 225 ? 4.617 9.654 3.543 1.00 95.69 225 ALA A CA 1
ATOM 1866 C C . ALA A 1 225 ? 6.006 9.562 2.896 1.00 95.69 225 ALA A C 1
ATOM 1868 O O . ALA A 1 225 ? 6.680 8.523 2.963 1.00 95.69 225 ALA A O 1
ATOM 1869 N N . HIS A 1 226 ? 6.472 10.684 2.338 1.00 96.19 226 HIS A N 1
ATOM 1870 C CA . HIS A 1 226 ? 7.804 10.830 1.742 1.00 96.19 226 HIS A CA 1
ATOM 1871 C C . HIS A 1 226 ? 8.707 11.759 2.557 1.00 96.19 226 HIS A C 1
ATOM 1873 O O . HIS A 1 226 ? 9.928 11.617 2.480 1.00 96.19 226 HIS A O 1
ATOM 1879 N N . ASP A 1 227 ? 8.137 12.647 3.372 1.00 96.69 227 ASP A N 1
ATOM 1880 C CA . ASP A 1 227 ? 8.834 13.507 4.333 1.00 96.69 227 ASP A CA 1
ATOM 1881 C C . ASP A 1 227 ? 8.119 13.485 5.697 1.00 96.69 227 ASP A C 1
ATOM 1883 O O . ASP A 1 227 ? 7.111 14.156 5.908 1.00 96.69 227 ASP A O 1
ATOM 1887 N N . ILE A 1 228 ? 8.661 12.735 6.662 1.00 96.69 228 ILE A N 1
ATOM 1888 C CA . ILE A 1 228 ? 8.063 12.632 8.009 1.00 96.69 228 ILE A CA 1
ATOM 1889 C C . ILE A 1 228 ? 8.203 13.910 8.846 1.00 96.69 228 ILE A C 1
ATOM 1891 O O . ILE A 1 228 ? 7.634 13.995 9.933 1.00 96.69 228 ILE A O 1
ATOM 1895 N N . THR A 1 229 ? 8.984 14.889 8.384 1.00 96.25 229 THR A N 1
ATOM 1896 C CA . THR A 1 229 ? 9.097 16.196 9.044 1.00 96.25 229 THR A CA 1
ATOM 1897 C C . THR A 1 229 ? 8.007 17.157 8.583 1.00 96.25 229 THR A C 1
ATOM 1899 O O . THR A 1 229 ? 7.733 18.143 9.267 1.00 96.25 229 THR A O 1
ATOM 1902 N N . ASN A 1 230 ? 7.356 16.855 7.456 1.00 96.06 230 ASN A N 1
ATOM 1903 C CA . ASN A 1 230 ? 6.212 17.596 6.968 1.00 96.06 230 ASN A CA 1
ATOM 1904 C C . ASN A 1 230 ? 4.947 17.145 7.722 1.00 96.06 230 ASN A C 1
ATOM 1906 O O . ASN A 1 230 ? 4.483 16.018 7.524 1.00 96.06 230 ASN A O 1
ATOM 1910 N N . PRO A 1 231 ? 4.336 18.002 8.562 1.00 94.25 231 PRO A N 1
ATOM 1911 C CA . PRO A 1 231 ? 3.118 17.632 9.263 1.00 94.25 231 PRO A CA 1
ATOM 1912 C C . PRO A 1 231 ? 1.974 17.299 8.310 1.00 94.25 231 PRO A C 1
ATOM 1914 O O . PRO A 1 231 ? 1.129 16.487 8.663 1.00 94.25 231 PRO A O 1
ATOM 1917 N N . ASP A 1 232 ? 1.941 17.834 7.094 1.00 94.31 232 ASP A N 1
ATOM 1918 C CA . ASP A 1 232 ? 0.856 17.558 6.151 1.00 94.31 232 ASP A CA 1
ATOM 1919 C C . ASP A 1 232 ? 0.949 16.174 5.490 1.00 94.31 232 ASP A C 1
ATOM 1921 O O . ASP A 1 232 ? 0.012 15.761 4.814 1.00 94.31 232 ASP A O 1
ATOM 1925 N N . GLU A 1 233 ? 2.029 15.427 5.727 1.00 95.00 233 GLU A N 1
ATOM 1926 C CA . GLU A 1 233 ? 2.243 14.099 5.148 1.00 95.00 233 GLU A CA 1
ATOM 1927 C C . GLU A 1 233 ? 1.998 12.934 6.099 1.00 95.00 233 GLU A C 1
ATOM 1929 O O . GLU A 1 233 ? 1.999 11.809 5.628 1.00 95.00 233 GLU A O 1
ATOM 1934 N N . ILE A 1 234 ? 1.789 13.151 7.405 1.00 94.81 234 ILE A N 1
ATOM 1935 C CA . ILE A 1 234 ? 1.618 12.041 8.362 1.00 94.81 234 ILE A CA 1
ATOM 1936 C C . ILE A 1 234 ? 0.485 12.269 9.362 1.00 94.81 234 ILE A C 1
ATOM 1938 O O . ILE A 1 234 ? 0.225 13.394 9.801 1.00 94.81 234 ILE A O 1
ATOM 1942 N N . GLY A 1 235 ? -0.168 11.194 9.803 1.00 93.19 235 GLY A N 1
ATOM 1943 C CA . GLY A 1 235 ? -1.178 11.259 10.861 1.00 93.19 235 GLY A CA 1
ATOM 1944 C C . GLY A 1 235 ? -2.575 11.671 10.389 1.00 93.19 235 GLY A C 1
ATOM 1945 O O . GLY A 1 235 ? -3.372 12.127 11.223 1.00 93.19 235 GLY A O 1
ATOM 1946 N N . HIS A 1 236 ? -2.853 11.543 9.088 1.00 92.00 236 HIS A N 1
ATOM 1947 C CA . HIS A 1 236 ? -4.134 11.874 8.456 1.00 92.00 236 HIS A CA 1
ATOM 1948 C C . HIS A 1 236 ? -4.899 10.609 8.084 1.00 92.00 236 HIS A C 1
ATOM 1950 O O . HIS A 1 236 ? -6.018 10.395 8.548 1.00 92.00 236 HIS A O 1
ATOM 1956 N N . ARG A 1 237 ? -4.275 9.749 7.278 1.00 94.88 237 ARG A N 1
ATOM 1957 C CA . ARG A 1 237 ? -4.850 8.501 6.788 1.00 94.88 237 ARG A CA 1
ATOM 1958 C C . ARG A 1 237 ? -4.286 7.344 7.592 1.00 94.88 237 ARG A C 1
ATOM 1960 O O . ARG A 1 237 ? -3.084 7.244 7.827 1.00 94.88 237 ARG A O 1
ATOM 1967 N N . CYS A 1 238 ? -5.168 6.476 8.065 1.00 96.38 238 CYS A N 1
ATOM 1968 C CA . CYS A 1 238 ? -4.736 5.275 8.770 1.00 96.38 238 CYS A CA 1
ATOM 1969 C C . CYS A 1 238 ? -5.727 4.136 8.600 1.00 96.38 238 CYS A C 1
ATOM 1971 O O . CYS A 1 238 ? -6.926 4.349 8.405 1.00 96.38 238 CYS A O 1
ATOM 1973 N N . THR A 1 239 ? -5.207 2.922 8.709 1.00 98.06 239 THR A N 1
ATOM 1974 C CA . THR A 1 239 ? -6.003 1.705 8.700 1.00 98.06 239 THR A CA 1
ATOM 1975 C C . THR A 1 239 ? -6.182 1.263 10.141 1.00 98.06 239 THR A C 1
ATOM 1977 O O . THR A 1 239 ? -5.205 0.997 10.833 1.00 98.06 239 THR A O 1
ATOM 1980 N N . PHE A 1 240 ? -7.415 1.176 10.623 1.00 98.00 240 PHE A N 1
ATOM 1981 C CA . PHE A 1 240 ? -7.698 0.551 11.910 1.00 98.00 240 PHE A CA 1
ATOM 1982 C C . PHE A 1 240 ? -7.933 -0.938 11.698 1.00 98.00 240 PHE A C 1
ATOM 1984 O O . PHE A 1 240 ? -8.831 -1.308 10.949 1.00 98.00 240 PHE A O 1
ATOM 1991 N N . ILE A 1 241 ? -7.154 -1.786 12.368 1.00 98.25 241 ILE A N 1
ATOM 1992 C CA . ILE A 1 241 ? -7.231 -3.249 12.272 1.00 98.25 241 ILE A CA 1
ATOM 1993 C C . ILE A 1 241 ? -7.774 -3.817 13.582 1.00 98.25 241 ILE A C 1
ATOM 1995 O O . ILE A 1 241 ? -7.271 -3.491 14.657 1.00 98.25 241 ILE A O 1
ATOM 1999 N N . ASN A 1 242 ? -8.798 -4.668 13.510 1.00 98.06 242 ASN A N 1
ATOM 2000 C CA . ASN A 1 242 ? -9.357 -5.351 14.671 1.00 98.06 242 ASN A CA 1
ATOM 2001 C C . ASN A 1 242 ? -8.563 -6.629 14.954 1.00 98.06 242 ASN A C 1
ATOM 2003 O O . ASN A 1 242 ? -8.762 -7.661 14.309 1.00 98.06 242 ASN A O 1
ATOM 2007 N N . THR A 1 243 ? -7.641 -6.560 15.911 1.00 97.31 243 THR A N 1
ATOM 2008 C CA . THR A 1 243 ? -6.811 -7.700 16.307 1.00 97.31 243 THR A CA 1
ATOM 2009 C C . THR A 1 243 ? -6.414 -7.614 17.776 1.00 97.31 243 THR A C 1
ATOM 2011 O O . THR A 1 243 ? -6.120 -6.547 18.312 1.00 97.31 243 THR A O 1
ATOM 2014 N N . ARG A 1 244 ? -6.374 -8.773 18.441 1.00 95.06 244 ARG A N 1
ATOM 2015 C CA . ARG A 1 244 ? -5.931 -8.890 19.840 1.00 95.06 244 ARG A CA 1
ATOM 2016 C C . ARG A 1 244 ? -4.411 -8.917 19.980 1.00 95.06 244 ARG A C 1
ATOM 2018 O O . ARG A 1 244 ? -3.907 -8.571 21.043 1.00 95.06 244 ARG A O 1
ATOM 2025 N N . SER A 1 245 ? -3.700 -9.312 18.925 1.00 96.62 245 SER A N 1
ATOM 2026 C CA . SER A 1 245 ? -2.241 -9.431 18.900 1.00 96.62 245 SER A CA 1
ATOM 2027 C C . SER A 1 245 ? -1.644 -8.566 17.795 1.00 96.62 245 SER A C 1
ATOM 2029 O O . SER A 1 245 ? -2.223 -8.447 16.713 1.00 96.62 245 SER A O 1
ATOM 2031 N N . LEU A 1 246 ? -0.479 -7.983 18.083 1.00 97.31 246 LEU A N 1
ATOM 2032 C CA . LEU A 1 246 ? 0.344 -7.253 17.117 1.00 97.31 246 LEU A CA 1
ATOM 2033 C C . LEU A 1 246 ? 1.323 -8.161 16.362 1.00 97.31 246 LEU A C 1
ATOM 2035 O O . LEU A 1 246 ? 2.062 -7.658 15.525 1.00 97.31 246 LEU A O 1
ATOM 2039 N N . ALA A 1 247 ? 1.331 -9.470 16.635 1.00 98.19 247 ALA A N 1
ATOM 2040 C CA . ALA A 1 247 ? 2.104 -10.436 15.860 1.00 98.19 247 ALA A CA 1
ATOM 2041 C C . ALA A 1 247 ? 1.739 -10.358 14.368 1.00 98.19 247 ALA A C 1
ATOM 2043 O O . ALA A 1 247 ? 0.554 -10.234 14.031 1.00 98.19 247 ALA A O 1
ATOM 2044 N N . ALA A 1 248 ? 2.739 -10.465 13.492 1.00 98.12 248 ALA A N 1
ATOM 2045 C CA . ALA A 1 248 ? 2.594 -10.282 12.048 1.00 98.12 248 ALA A CA 1
ATOM 2046 C C . ALA A 1 248 ? 1.431 -11.094 11.454 1.00 98.12 248 ALA A C 1
ATOM 2048 O O . ALA A 1 248 ? 0.512 -10.520 10.865 1.00 98.12 248 ALA A O 1
ATOM 2049 N N . ASP A 1 249 ? 1.396 -12.401 11.723 1.00 98.25 249 ASP A N 1
ATOM 2050 C CA . ASP A 1 249 ? 0.353 -13.318 11.250 1.00 98.25 249 ASP A CA 1
ATOM 2051 C C . ASP A 1 249 ? -1.052 -12.894 11.696 1.00 98.25 249 ASP A C 1
ATOM 2053 O O . ASP A 1 249 ? -2.031 -13.058 10.966 1.00 98.25 249 ASP A O 1
ATOM 2057 N N . SER A 1 250 ? -1.178 -12.329 12.904 1.00 98.25 250 SER A N 1
ATOM 2058 C CA . SER A 1 250 ? -2.467 -11.864 13.428 1.00 98.25 250 SER A CA 1
ATOM 2059 C C . SER A 1 250 ? -2.955 -10.622 12.686 1.00 98.25 250 SER A C 1
ATOM 2061 O O . SER A 1 250 ? -4.134 -10.544 12.337 1.00 98.25 250 SER A O 1
ATOM 2063 N N . VAL A 1 251 ? -2.051 -9.678 12.406 1.00 98.62 251 VAL A N 1
ATOM 2064 C CA . VAL A 1 251 ? -2.354 -8.465 11.634 1.00 98.62 251 VAL A CA 1
ATOM 2065 C C . VAL A 1 251 ? -2.701 -8.821 10.187 1.00 98.62 251 VAL A C 1
ATOM 2067 O O . VAL A 1 251 ? -3.755 -8.411 9.701 1.00 98.62 251 VAL A O 1
ATOM 2070 N N . ILE A 1 252 ? -1.876 -9.638 9.523 1.00 98.69 252 ILE A N 1
ATOM 2071 C CA . ILE A 1 252 ? -2.099 -10.093 8.142 1.00 98.69 252 ILE A CA 1
ATOM 2072 C C . ILE A 1 252 ? -3.435 -10.833 8.031 1.00 98.69 252 ILE A C 1
ATOM 2074 O O . ILE A 1 252 ? -4.245 -10.544 7.150 1.00 98.69 252 ILE A O 1
ATOM 2078 N N . LYS A 1 253 ? -3.726 -11.751 8.959 1.00 98.31 253 LYS A N 1
ATOM 2079 C CA . LYS A 1 253 ? -5.002 -12.471 8.974 1.00 98.31 253 LYS A CA 1
ATOM 2080 C C . LYS A 1 253 ? -6.195 -11.530 9.139 1.00 98.31 253 LYS A C 1
ATOM 2082 O O . LYS A 1 253 ? -7.202 -11.720 8.456 1.00 98.31 253 LYS A O 1
ATOM 2087 N N . ALA A 1 254 ? -6.103 -10.534 10.020 1.00 98.25 254 ALA A N 1
ATOM 2088 C CA . ALA A 1 254 ? -7.171 -9.558 10.220 1.00 98.25 254 ALA A CA 1
ATOM 2089 C C . ALA A 1 254 ? -7.408 -8.704 8.961 1.00 98.25 254 ALA A C 1
ATOM 2091 O O . ALA A 1 254 ? -8.558 -8.550 8.545 1.00 98.25 254 ALA A O 1
ATOM 2092 N N . LEU A 1 255 ? -6.335 -8.236 8.310 1.00 98.38 255 LEU A N 1
ATOM 2093 C CA . LEU A 1 255 ? -6.400 -7.535 7.022 1.00 98.38 255 LEU A CA 1
ATOM 2094 C C . LEU A 1 255 ? -7.069 -8.397 5.947 1.00 98.38 255 LEU A C 1
ATOM 2096 O O . LEU A 1 255 ? -8.026 -7.957 5.316 1.00 98.38 255 LEU A O 1
ATOM 2100 N N . LYS A 1 256 ? -6.642 -9.657 5.802 1.00 98.00 256 LYS A N 1
ATOM 2101 C CA . LYS A 1 256 ? -7.199 -10.612 4.833 1.00 98.00 256 LYS A CA 1
ATOM 2102 C C . LYS A 1 256 ? -8.691 -10.862 5.025 1.00 98.00 256 LYS A C 1
ATOM 2104 O O . LYS A 1 256 ? -9.424 -11.027 4.058 1.00 98.00 256 LYS A O 1
ATOM 2109 N N . GLN A 1 257 ? -9.142 -10.915 6.276 1.00 97.06 257 GLN A N 1
ATOM 2110 C CA . GLN A 1 257 ? -10.552 -11.104 6.624 1.00 97.06 257 GLN A CA 1
ATOM 2111 C C . GLN A 1 257 ? -11.382 -9.823 6.471 1.00 97.06 257 GLN A C 1
ATOM 2113 O O . GLN A 1 257 ? -12.594 -9.865 6.654 1.00 97.06 257 GLN A O 1
ATOM 2118 N N . GLY A 1 258 ? -10.760 -8.682 6.163 1.00 97.06 258 GLY A N 1
ATOM 2119 C CA . GLY A 1 258 ? -11.444 -7.395 6.094 1.00 97.06 258 GLY A CA 1
ATOM 2120 C C . GLY A 1 258 ? -11.860 -6.860 7.462 1.00 97.06 258 GLY A C 1
ATOM 2121 O O . GLY A 1 258 ? -12.712 -5.979 7.527 1.00 97.06 258 GLY A O 1
ATOM 2122 N N . LYS A 1 259 ? -11.264 -7.359 8.556 1.00 97.06 259 LYS A N 1
ATOM 2123 C CA . LYS A 1 259 ? -11.471 -6.856 9.925 1.00 97.06 259 LYS A CA 1
ATOM 2124 C C . LYS A 1 259 ? -10.752 -5.521 10.125 1.00 97.06 259 LYS A C 1
ATOM 2126 O O . LYS A 1 259 ? -9.990 -5.344 11.074 1.00 97.06 259 LYS A O 1
ATOM 2131 N N . ALA A 1 260 ? -10.945 -4.599 9.194 1.00 97.25 260 ALA A N 1
ATOM 2132 C CA . ALA A 1 260 ? -10.263 -3.328 9.138 1.00 97.25 260 ALA A CA 1
ATOM 2133 C C . ALA A 1 260 ? -11.147 -2.266 8.486 1.00 97.25 260 ALA A C 1
ATOM 2135 O O . ALA A 1 260 ? -11.944 -2.577 7.605 1.00 97.25 260 ALA A O 1
ATOM 2136 N N . PHE A 1 261 ? -10.969 -1.011 8.889 1.00 96.88 261 PHE A N 1
ATOM 2137 C CA . PHE A 1 261 ? -11.557 0.135 8.204 1.00 96.88 261 PHE A CA 1
ATOM 2138 C C . PHE A 1 261 ? -10.505 1.218 7.971 1.00 96.88 261 PHE A C 1
ATOM 2140 O O . PHE A 1 261 ? -9.592 1.406 8.777 1.00 96.88 261 PHE A O 1
ATOM 2147 N N . GLY A 1 262 ? -10.642 1.940 6.860 1.00 96.12 262 GLY A N 1
ATOM 2148 C CA . GLY A 1 262 ? -9.831 3.116 6.576 1.00 96.12 262 GLY A CA 1
ATOM 2149 C C . GLY A 1 262 ? -10.420 4.364 7.225 1.00 96.12 262 GLY A C 1
ATOM 2150 O O . GLY A 1 262 ? -11.632 4.571 7.173 1.00 96.12 262 GLY A O 1
ATOM 2151 N N . ALA A 1 263 ? -9.572 5.199 7.819 1.00 94.81 263 ALA A N 1
ATOM 2152 C CA . ALA A 1 263 ? -9.972 6.446 8.453 1.00 94.81 263 ALA A CA 1
ATOM 2153 C C . ALA A 1 263 ? -9.294 7.652 7.797 1.00 94.81 263 ALA A C 1
ATOM 2155 O O . ALA A 1 263 ? -8.076 7.688 7.619 1.00 94.81 263 ALA A O 1
ATOM 2156 N N . ASP A 1 264 ? -10.115 8.657 7.498 1.00 93.75 264 ASP A N 1
ATOM 2157 C CA . ASP A 1 264 ? -9.707 10.013 7.145 1.00 93.75 264 ASP A CA 1
ATOM 2158 C C . ASP A 1 264 ? -9.830 10.900 8.382 1.00 93.75 264 ASP A C 1
ATOM 2160 O O . ASP A 1 264 ? -10.922 11.361 8.727 1.00 93.75 264 ASP A O 1
ATOM 2164 N N . ILE A 1 265 ? -8.735 11.076 9.114 1.00 92.25 265 ILE A N 1
ATOM 2165 C CA . ILE A 1 265 ? -8.736 11.927 10.297 1.00 92.25 265 ILE A CA 1
ATOM 2166 C C . ILE A 1 265 ? -8.593 13.363 9.814 1.00 92.25 265 ILE A C 1
ATOM 2168 O O . ILE A 1 265 ? -7.562 13.734 9.262 1.00 92.25 265 ILE A O 1
ATOM 2172 N N . TYR A 1 266 ? -9.611 14.187 10.059 1.00 90.25 266 TYR A N 1
ATOM 2173 C CA . TYR A 1 266 ? -9.550 15.600 9.705 1.00 90.25 266 TYR A CA 1
ATOM 2174 C C . TYR A 1 266 ? -8.405 16.307 10.442 1.00 90.25 266 TYR A C 1
ATOM 2176 O O . TYR A 1 266 ? -8.367 16.348 11.676 1.00 90.25 266 TYR A O 1
ATOM 2184 N N . ARG A 1 267 ? -7.506 16.923 9.671 1.00 90.31 267 ARG A N 1
ATOM 2185 C CA . ARG A 1 267 ? -6.401 17.751 10.158 1.00 90.31 267 ARG A CA 1
ATOM 2186 C C . ARG A 1 267 ? -6.319 19.032 9.318 1.00 90.31 267 ARG A C 1
ATOM 2188 O O . ARG A 1 267 ? -6.274 18.945 8.091 1.00 90.31 267 ARG A O 1
ATOM 2195 N N . PRO A 1 268 ? -6.276 20.220 9.936 1.00 91.50 268 PRO A N 1
ATOM 2196 C CA . PRO A 1 268 ? -5.916 21.446 9.235 1.00 91.50 268 PRO A CA 1
ATOM 2197 C C . PRO A 1 268 ? -4.496 21.365 8.660 1.00 91.50 268 PRO A C 1
ATOM 2199 O O . PRO A 1 268 ? -3.617 20.749 9.266 1.00 91.50 268 PRO A O 1
ATOM 2202 N N . LEU A 1 269 ? -4.266 22.037 7.529 1.00 92.44 269 LEU A N 1
ATOM 2203 C CA . LEU A 1 269 ? -2.921 22.191 6.970 1.00 92.44 269 LEU A CA 1
ATOM 2204 C C . LEU A 1 269 ? -1.995 22.885 7.978 1.00 92.44 269 LEU A C 1
ATOM 2206 O O . LEU A 1 269 ? -2.383 23.872 8.608 1.00 92.44 269 LEU A O 1
ATOM 2210 N N . GLY A 1 270 ? -0.780 22.366 8.119 1.00 94.31 270 GLY A N 1
ATOM 2211 C CA . GLY A 1 270 ? 0.225 22.844 9.063 1.00 94.31 270 GLY A CA 1
ATOM 2212 C C . GLY A 1 270 ? -0.054 22.501 10.531 1.00 94.31 270 GLY A C 1
ATOM 2213 O O . GLY A 1 270 ? 0.631 23.034 11.404 1.00 94.31 270 GLY A O 1
ATOM 2214 N N . GLU A 1 271 ? -1.038 21.644 10.843 1.00 95.50 271 GLU A N 1
ATOM 2215 C CA . GLU A 1 271 ? -1.293 21.223 12.227 1.00 95.50 271 GLU A CA 1
ATOM 2216 C C . GLU A 1 271 ? -0.063 20.512 12.816 1.00 95.50 271 GLU A C 1
ATOM 2218 O O . GLU A 1 271 ? 0.377 19.482 12.302 1.00 95.50 271 GLU A O 1
ATOM 2223 N N . SER A 1 272 ? 0.480 21.048 13.914 1.00 96.31 272 SER A N 1
ATOM 2224 C CA . SER A 1 272 ? 1.708 20.530 14.524 1.00 96.31 272 SER A CA 1
ATOM 2225 C C . SER A 1 272 ? 1.534 19.114 15.081 1.00 96.31 272 SER A C 1
ATOM 2227 O O . SER A 1 272 ? 0.428 18.689 15.433 1.00 96.31 272 SER A O 1
ATOM 2229 N N . PHE A 1 273 ? 2.639 18.381 15.224 1.00 96.38 273 PHE A N 1
ATOM 2230 C CA . PHE A 1 273 ? 2.607 17.022 15.767 1.00 96.38 273 PHE A CA 1
ATOM 2231 C C . PHE A 1 273 ? 2.055 16.966 17.195 1.00 96.38 273 PHE A C 1
ATOM 2233 O O . PHE A 1 273 ? 1.360 16.012 17.541 1.00 96.38 273 PHE A O 1
ATOM 2240 N N . GLU A 1 274 ? 2.297 17.992 18.009 1.00 96.19 274 GLU A N 1
ATOM 2241 C CA . GLU A 1 274 ? 1.785 18.093 19.378 1.00 96.19 274 GLU A CA 1
ATOM 2242 C C . GLU A 1 274 ? 0.257 18.190 19.398 1.00 96.19 274 GLU A C 1
ATOM 2244 O O . GLU A 1 274 ? -0.402 17.477 20.158 1.00 96.19 274 GLU A O 1
ATOM 2249 N N . VAL A 1 275 ? -0.323 19.020 18.525 1.00 95.19 275 VAL A N 1
ATOM 2250 C CA . VAL A 1 275 ? -1.784 19.114 18.384 1.00 95.19 275 VAL A CA 1
ATOM 2251 C C . VAL A 1 275 ? -2.337 17.798 17.841 1.00 95.19 275 VAL A C 1
ATOM 2253 O O . VAL A 1 275 ? -3.347 17.289 18.339 1.00 95.19 275 VAL A O 1
ATOM 2256 N N . LYS A 1 276 ? -1.641 17.184 16.874 1.00 95.31 276 LYS A N 1
ATOM 2257 C CA . LYS A 1 276 ? -2.039 15.880 16.336 1.00 95.31 276 LYS A CA 1
ATOM 2258 C C . LYS A 1 276 ? -2.100 14.803 17.406 1.00 95.31 276 LYS A C 1
ATOM 2260 O O . LYS A 1 276 ? -3.085 14.062 17.450 1.00 95.31 276 LYS A O 1
ATOM 2265 N N . LYS A 1 277 ? -1.086 14.767 18.275 1.00 94.94 277 LYS A N 1
ATOM 2266 C CA . LYS A 1 277 ? -0.975 13.858 19.415 1.00 94.94 277 LYS A CA 1
ATOM 2267 C C . LYS A 1 277 ? -2.136 14.013 20.385 1.00 94.94 277 LYS A C 1
ATOM 2269 O O . LYS A 1 277 ? -2.702 13.006 20.800 1.00 94.94 277 LYS A O 1
ATOM 2274 N N . GLN A 1 278 ? -2.470 15.247 20.763 1.00 93.00 278 GLN A N 1
ATOM 2275 C CA . GLN A 1 278 ? -3.553 15.520 21.715 1.00 93.00 278 GLN A CA 1
ATOM 2276 C C . GLN A 1 278 ? -4.886 14.969 21.199 1.00 93.00 278 GLN A C 1
ATOM 2278 O O . GLN A 1 278 ? -5.580 14.243 21.908 1.00 93.00 278 GLN A O 1
ATOM 2283 N N . LYS A 1 279 ? -5.166 15.209 19.917 1.00 91.56 279 LYS A N 1
ATOM 2284 C CA . LYS A 1 279 ? -6.380 14.748 19.237 1.00 91.56 279 LYS A CA 1
ATOM 2285 C C . LYS A 1 279 ? -6.427 13.243 18.975 1.00 91.56 279 LYS A C 1
ATOM 2287 O O . LYS A 1 279 ? -7.487 12.733 18.633 1.00 91.56 279 LYS A O 1
ATOM 2292 N N . THR A 1 280 ? -5.325 12.500 19.124 1.00 88.25 280 THR A N 1
ATOM 2293 C CA . THR A 1 280 ? -5.350 11.036 18.947 1.00 88.25 280 THR A CA 1
ATOM 2294 C C . THR A 1 280 ? -6.340 10.368 19.907 1.00 88.25 280 THR A C 1
ATOM 2296 O O . THR A 1 280 ? -6.997 9.406 19.523 1.00 88.25 280 THR A O 1
ATOM 2299 N N . ASN A 1 281 ? -6.510 10.910 21.117 1.00 83.25 281 ASN A N 1
ATOM 2300 C CA . ASN A 1 281 ? -7.453 10.383 22.110 1.00 83.25 281 ASN A CA 1
ATOM 2301 C C . ASN A 1 281 ? -8.922 10.739 21.813 1.00 83.25 281 ASN A C 1
ATOM 2303 O O . ASN A 1 281 ? -9.820 10.226 22.473 1.00 83.25 281 ASN A O 1
ATOM 2307 N N . GLU A 1 282 ? -9.165 11.623 20.846 1.00 89.12 282 GLU A N 1
ATOM 2308 C CA . GLU A 1 282 ? -10.499 12.084 20.444 1.00 89.12 282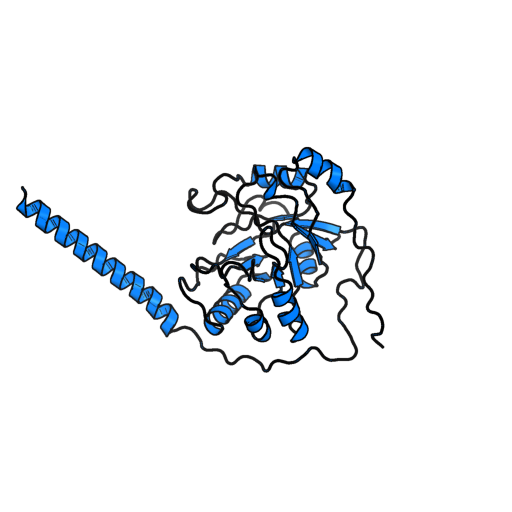 GLU A CA 1
ATOM 2309 C C . GLU A 1 282 ? -11.021 11.328 19.213 1.00 89.12 282 GLU A C 1
ATOM 2311 O O . GLU A 1 282 ? -12.156 11.539 18.786 1.00 89.12 282 GLU A O 1
ATOM 2316 N N . ILE A 1 283 ? -10.203 10.446 18.623 1.00 89.56 283 ILE A N 1
ATOM 2317 C CA . ILE A 1 283 ? -10.592 9.673 17.444 1.00 89.56 283 ILE A CA 1
ATOM 2318 C C . ILE A 1 283 ? -11.693 8.687 17.841 1.00 89.56 283 ILE A C 1
ATOM 2320 O O . ILE A 1 283 ? -11.498 7.813 18.687 1.00 89.56 283 ILE A O 1
ATOM 2324 N N . ALA A 1 284 ? -12.852 8.814 17.195 1.00 89.69 284 ALA A N 1
ATOM 2325 C CA . ALA A 1 284 ? -13.955 7.884 17.371 1.00 89.69 284 ALA A CA 1
ATOM 2326 C C . ALA A 1 284 ? -13.562 6.473 16.911 1.00 89.69 284 ALA A C 1
ATOM 2328 O O . ALA A 1 284 ? -12.910 6.296 15.880 1.00 89.69 284 ALA A O 1
ATOM 2329 N N . THR A 1 285 ? -14.007 5.461 17.653 1.00 86.75 285 THR A N 1
ATOM 2330 C CA . THR A 1 285 ? -13.791 4.054 17.310 1.00 86.75 285 THR A CA 1
ATOM 2331 C C . THR A 1 285 ? -15.077 3.407 16.810 1.00 86.75 285 THR A C 1
ATOM 2333 O O . THR A 1 285 ? -16.184 3.718 17.257 1.00 86.75 285 THR A O 1
ATOM 2336 N N . LEU A 1 286 ? -14.933 2.490 15.854 1.00 93.19 286 LEU A N 1
ATOM 2337 C CA . LEU A 1 286 ? -16.053 1.738 15.303 1.00 93.19 286 LEU A CA 1
ATOM 2338 C C . LEU A 1 286 ? -16.553 0.720 16.337 1.00 93.19 286 LEU A C 1
ATOM 2340 O O . LEU A 1 286 ? -15.822 -0.189 16.724 1.00 93.19 286 LEU A O 1
ATOM 2344 N N . ASN A 1 287 ? -17.800 0.863 16.787 1.00 94.25 287 ASN A N 1
ATOM 2345 C CA . ASN A 1 287 ? -18.380 -0.056 17.768 1.00 94.25 287 ASN A CA 1
ATOM 2346 C C . ASN A 1 287 ? -18.923 -1.328 17.098 1.00 94.25 287 ASN A C 1
ATOM 2348 O O . ASN A 1 287 ? -18.512 -2.433 17.432 1.00 94.25 287 ASN A O 1
ATOM 2352 N N . LYS A 1 288 ? -19.810 -1.164 16.113 1.00 92.31 288 LYS A N 1
ATOM 2353 C CA . LYS A 1 288 ? -20.442 -2.268 15.389 1.00 92.31 288 LYS A CA 1
ATOM 2354 C C . LYS A 1 288 ? -20.843 -1.848 13.980 1.00 92.31 288 LYS A C 1
ATOM 2356 O O . LYS A 1 288 ? -21.115 -0.672 13.741 1.00 92.31 288 LYS A O 1
ATOM 2361 N N . VAL A 1 289 ? -20.931 -2.823 13.080 1.00 91.88 289 VAL A N 1
ATOM 2362 C CA . VAL A 1 289 ? -21.542 -2.680 11.752 1.00 91.88 289 VAL A CA 1
ATOM 2363 C C . VAL A 1 289 ? -22.536 -3.817 11.590 1.00 91.88 289 VAL A C 1
ATOM 2365 O O . VAL A 1 289 ? -22.181 -4.985 11.742 1.00 91.88 289 VAL A O 1
ATOM 2368 N N . GLU A 1 290 ? -23.782 -3.470 11.297 1.00 88.44 290 GLU A N 1
ATOM 2369 C CA . GLU A 1 290 ? -24.873 -4.420 11.099 1.00 88.44 290 GLU A CA 1
ATOM 2370 C C . GLU A 1 290 ? -25.419 -4.246 9.685 1.00 88.44 290 GLU A C 1
ATOM 2372 O O . GLU A 1 290 ? -25.624 -3.123 9.220 1.00 88.44 290 GLU A O 1
ATOM 2377 N N . VAL A 1 291 ? -25.656 -5.363 9.004 1.00 83.44 291 VAL A N 1
ATOM 2378 C CA . VAL A 1 291 ? -26.375 -5.366 7.731 1.00 83.44 291 VAL A CA 1
ATOM 2379 C C . VAL A 1 291 ? -27.865 -5.430 8.060 1.00 83.44 291 VAL A C 1
ATOM 2381 O O . VAL A 1 291 ? -28.309 -6.339 8.757 1.00 83.44 291 VAL A O 1
ATOM 2384 N N . SER A 1 292 ? -28.634 -4.442 7.601 1.00 77.81 292 SER A N 1
ATOM 2385 C CA . SER A 1 292 ? -30.090 -4.408 7.775 1.00 77.81 292 SER A CA 1
ATOM 2386 C C . SER A 1 292 ? -30.781 -4.870 6.494 1.00 77.81 292 SER A C 1
ATOM 2388 O O . SER A 1 292 ? -30.405 -4.433 5.409 1.00 77.81 292 SER A O 1
ATOM 2390 N N . GLY A 1 293 ? -31.793 -5.733 6.622 1.00 70.12 293 GLY A N 1
ATOM 2391 C CA . GLY A 1 293 ? -32.567 -6.240 5.482 1.00 70.12 293 GLY A CA 1
ATOM 2392 C C . GLY A 1 293 ? -31.950 -7.437 4.749 1.00 70.12 293 GLY A C 1
ATOM 2393 O O . GLY A 1 293 ? -32.383 -7.737 3.642 1.00 70.12 293 GLY A O 1
ATOM 2394 N N . ASP A 1 294 ? -30.967 -8.116 5.351 1.00 61.12 294 ASP A N 1
ATOM 2395 C CA . ASP A 1 294 ? -30.404 -9.384 4.858 1.00 61.12 294 ASP A CA 1
ATOM 2396 C C . ASP A 1 294 ? -31.203 -10.561 5.455 1.00 61.12 294 ASP A C 1
ATOM 2398 O O . ASP A 1 294 ? -30.789 -11.192 6.430 1.00 61.12 294 ASP A O 1
ATOM 2402 N N . THR A 1 295 ? -32.423 -10.768 4.948 1.00 45.25 295 THR A N 1
ATOM 2403 C CA . THR A 1 295 ? -33.317 -11.892 5.298 1.00 45.25 295 THR A CA 1
ATOM 2404 C C . THR A 1 295 ? -33.858 -12.557 4.051 1.00 45.25 295 THR A C 1
ATOM 2406 O O . THR A 1 295 ? -34.389 -11.803 3.203 1.00 45.25 295 THR A O 1
#

Sequence (295 aa):
MIKVSKKIFIIIGKTLAYFLIVFFSVILIQYLIAPVYKFPEIKVFSGSKIYNPYQDIDSTMWRKGNFQIQSYAWMGLTNGWKNSNKEIDSIYKYLGYDIIVTSDYMKINKHGIENESYIPVYEHGYSILKHHQVCIGSEKVNWKDYMFFQNIHHKQHILNSLREENELVYIAHPKLRGAYSPEDFKFLTNYDGIEVLNNFRISTAHWDSALSTGHFATILSDDDAHDITNPDEIGHRCTFINTRSLAADSVIKALKQGKAFGADIYRPLGESFEVKKQKTNEIATLNKVEVSGDT